Protein AF-A0A7Z9YYE8-F1 (afdb_monomer)

Sequence (256 aa):
MVRASREDQIFIDPQKPVFYFSKRSFTTSNGTYTNLIYRIHFVETPFSLFPYYLAAGKNTGMLVTITADLENRPLLITTVNTCGCYVTIIPTNHLPAQAYPASWSDKEQHIYGEVLPARIEMKTAGDKLLVTIRPAVHRVMDVRIVDADAMADVPKSIADILPLSILKSLQLPEGGTTSMFYDTWPLKGHVKGAIKPWETLLLSLVSMDLFVGMDKEYGNTTESGNPFYTSLKPWNRQASDMNNFAKFLQFYGWNL

Mean predicted aligned error: 4.67 Å

Nearest PDB structures (foldseek):
  8vc9-assembly1_B  TM=5.150E-01  e=5.450E+00  Leptospira interrogans serovar Copenhageni

Structure (mmCIF, N/CA/C/O backbone):
data_AF-A0A7Z9YYE8-F1
#
_entry.id   AF-A0A7Z9YYE8-F1
#
loop_
_atom_site.group_PDB
_atom_site.id
_atom_site.type_symbol
_atom_site.label_atom_id
_atom_site.label_alt_id
_atom_site.label_comp_id
_atom_site.label_asym_id
_atom_site.label_entity_id
_atom_site.label_seq_id
_atom_site.pdbx_PDB_ins_code
_atom_site.Cartn_x
_atom_site.Cartn_y
_atom_site.Cartn_z
_atom_site.occupancy
_atom_site.B_iso_or_equiv
_atom_site.auth_seq_id
_atom_site.auth_comp_id
_atom_site.auth_asym_id
_atom_site.auth_atom_id
_atom_site.pdbx_PDB_model_num
ATOM 1 N N . MET A 1 1 ? 12.758 -9.344 -7.295 1.00 91.94 1 MET A N 1
ATOM 2 C CA . MET A 1 1 ? 13.613 -8.147 -7.134 1.00 91.94 1 MET A CA 1
ATOM 3 C C . MET A 1 1 ? 13.447 -7.305 -8.380 1.00 91.94 1 MET A C 1
ATOM 5 O O . MET A 1 1 ? 13.548 -7.850 -9.469 1.00 91.94 1 MET A O 1
ATOM 9 N N . VAL A 1 2 ? 13.162 -6.016 -8.247 1.00 92.06 2 VAL A N 1
ATOM 10 C CA . VAL A 1 2 ? 13.131 -5.078 -9.376 1.00 92.06 2 VAL A CA 1
ATOM 11 C C . VAL A 1 2 ? 14.553 -4.890 -9.906 1.00 92.06 2 VAL A C 1
ATOM 13 O O . VAL A 1 2 ? 15.475 -4.639 -9.129 1.00 92.06 2 VAL A O 1
ATOM 16 N N . ARG A 1 3 ? 14.724 -5.025 -11.218 1.00 94.19 3 ARG A N 1
ATOM 17 C CA . ARG A 1 3 ? 15.979 -4.815 -11.942 1.00 94.19 3 ARG A CA 1
ATOM 18 C C . ARG A 1 3 ? 15.748 -3.901 -13.140 1.00 94.19 3 ARG A C 1
ATOM 20 O O . ARG A 1 3 ? 14.618 -3.748 -13.602 1.00 94.19 3 ARG A O 1
ATOM 27 N N . ALA A 1 4 ? 16.838 -3.331 -13.639 1.00 93.06 4 ALA A N 1
ATOM 28 C CA . ALA A 1 4 ? 16.866 -2.561 -14.870 1.00 93.06 4 ALA A CA 1
ATOM 29 C C . ALA A 1 4 ? 17.783 -3.238 -15.899 1.00 93.06 4 ALA A C 1
ATOM 31 O O . ALA A 1 4 ? 18.829 -3.791 -15.545 1.00 93.06 4 ALA A O 1
ATOM 32 N N . SER A 1 5 ? 17.376 -3.230 -17.166 1.00 89.69 5 SER A N 1
ATOM 33 C CA . SER A 1 5 ? 18.210 -3.660 -18.291 1.00 89.69 5 SER A CA 1
ATOM 34 C C . SER A 1 5 ? 19.090 -2.517 -18.800 1.00 89.69 5 SER A C 1
ATOM 36 O O . SER A 1 5 ? 18.892 -1.365 -18.430 1.00 89.69 5 SER A O 1
ATOM 38 N N . ARG A 1 6 ? 19.976 -2.823 -19.756 1.00 80.88 6 ARG A N 1
ATOM 39 C CA . ARG A 1 6 ? 20.780 -1.825 -20.486 1.00 80.88 6 ARG A CA 1
ATOM 40 C C . ARG A 1 6 ? 19.937 -0.742 -21.167 1.00 80.88 6 ARG A C 1
ATOM 42 O O . ARG A 1 6 ? 20.264 0.432 -21.123 1.00 80.88 6 ARG A O 1
ATOM 49 N N . GLU A 1 7 ? 18.797 -1.132 -21.730 1.00 83.56 7 GLU A N 1
ATOM 50 C CA . GLU A 1 7 ? 17.858 -0.227 -22.411 1.00 83.56 7 GLU A CA 1
ATOM 51 C C . GLU A 1 7 ? 16.886 0.500 -21.458 1.00 83.56 7 GLU A C 1
ATOM 53 O O . GLU A 1 7 ? 15.790 0.874 -21.866 1.00 83.56 7 GLU A O 1
ATOM 58 N N . ASP A 1 8 ? 17.226 0.638 -20.171 1.00 83.00 8 ASP A N 1
ATOM 59 C CA . ASP A 1 8 ? 16.357 1.248 -19.148 1.00 83.00 8 ASP A CA 1
ATOM 60 C C . ASP A 1 8 ? 14.978 0.559 -18.978 1.00 83.00 8 ASP A C 1
ATOM 62 O O . ASP A 1 8 ? 14.007 1.127 -18.469 1.00 83.00 8 ASP A O 1
ATOM 66 N N . GLN A 1 9 ? 14.867 -0.709 -19.389 1.00 89.88 9 GLN A N 1
ATOM 67 C CA . GLN A 1 9 ? 13.654 -1.491 -19.173 1.00 89.88 9 GLN A CA 1
ATOM 68 C C . GLN A 1 9 ? 13.634 -2.030 -17.747 1.00 89.88 9 GLN A C 1
ATOM 70 O O . GLN A 1 9 ? 14.571 -2.693 -17.295 1.00 89.88 9 GLN A O 1
ATOM 75 N N . ILE A 1 10 ? 12.530 -1.786 -17.047 1.00 93.88 10 ILE A N 1
ATOM 76 C CA . ILE A 1 10 ? 12.309 -2.285 -15.692 1.00 93.88 10 ILE A CA 1
ATOM 77 C C . ILE A 1 10 ? 11.606 -3.637 -15.745 1.00 93.88 10 ILE A C 1
ATOM 79 O O . ILE A 1 10 ? 10.582 -3.785 -16.416 1.00 93.88 10 ILE A O 1
ATOM 83 N N . PHE A 1 11 ? 12.126 -4.609 -14.999 1.00 94.06 11 PHE A N 1
ATOM 84 C CA . PHE A 1 11 ? 11.540 -5.942 -14.887 1.00 94.06 11 PHE A CA 1
ATOM 85 C C . PHE A 1 11 ? 11.718 -6.527 -13.486 1.00 94.06 11 PHE A C 1
ATOM 87 O O . PHE A 1 11 ? 12.554 -6.082 -12.696 1.00 94.06 11 PHE A O 1
ATOM 94 N N . ILE A 1 12 ? 10.928 -7.553 -13.172 1.00 94.56 12 ILE A N 1
ATOM 95 C CA . ILE A 1 12 ? 10.997 -8.267 -11.897 1.00 94.56 12 ILE A CA 1
ATOM 96 C C . ILE A 1 12 ? 11.727 -9.592 -12.097 1.00 94.56 12 ILE A C 1
ATOM 98 O O . ILE A 1 12 ? 11.306 -10.421 -12.894 1.00 94.56 12 ILE A O 1
ATOM 102 N N . ASP A 1 13 ? 12.799 -9.805 -11.337 1.00 94.00 13 ASP A N 1
ATOM 103 C CA . ASP A 1 13 ? 13.450 -11.104 -11.170 1.00 94.00 13 ASP A CA 1
ATOM 104 C C . ASP A 1 13 ? 12.641 -11.962 -10.174 1.00 94.00 13 ASP A C 1
ATOM 106 O O . ASP A 1 13 ? 12.626 -11.624 -8.978 1.00 94.00 13 ASP A O 1
ATOM 110 N N . PRO A 1 14 ? 11.962 -13.038 -10.628 1.00 91.38 14 PRO A N 1
ATOM 111 C CA . PRO A 1 14 ? 11.121 -13.874 -9.774 1.00 91.38 14 PRO A CA 1
ATOM 112 C C . PRO A 1 14 ? 11.926 -14.820 -8.872 1.00 91.38 14 PRO A C 1
ATOM 114 O O . PRO A 1 14 ? 11.370 -15.346 -7.913 1.00 91.38 14 PRO A O 1
ATOM 117 N N . GLN A 1 15 ? 13.220 -15.033 -9.141 1.00 93.56 15 GLN A N 1
ATOM 118 C CA . GLN A 1 15 ? 14.068 -15.929 -8.344 1.00 93.56 15 GLN A CA 1
ATOM 119 C C . GLN A 1 15 ? 14.605 -15.262 -7.071 1.00 93.56 15 GLN A C 1
ATOM 121 O O . GLN A 1 15 ? 15.095 -15.945 -6.176 1.00 93.56 15 GLN A O 1
ATOM 126 N N . LYS A 1 16 ? 14.512 -13.931 -6.975 1.00 93.56 16 LYS A N 1
ATOM 127 C CA . LYS A 1 16 ? 14.974 -13.148 -5.821 1.00 93.56 16 LYS A CA 1
ATOM 128 C C . LYS A 1 16 ? 13.824 -12.334 -5.230 1.00 93.56 16 LYS A C 1
ATOM 130 O O . LYS A 1 16 ? 13.681 -11.165 -5.599 1.00 93.56 16 LYS A O 1
ATOM 135 N N . PRO A 1 17 ? 12.950 -12.901 -4.385 1.00 94.38 17 PRO A N 1
ATOM 136 C CA . PRO A 1 17 ? 11.842 -12.147 -3.803 1.00 94.38 17 PRO A CA 1
ATOM 137 C C . PRO A 1 17 ? 12.364 -11.026 -2.891 1.00 94.38 17 PRO A C 1
ATOM 139 O O . PRO A 1 17 ? 13.355 -11.199 -2.188 1.00 94.38 17 PRO A O 1
ATOM 142 N N . VAL A 1 18 ? 11.718 -9.857 -2.934 1.00 97.00 18 VAL A N 1
ATOM 143 C CA . VAL A 1 18 ? 12.115 -8.671 -2.156 1.00 97.00 18 VAL A CA 1
ATOM 144 C C . VAL A 1 18 ? 10.874 -7.925 -1.681 1.00 97.00 18 VAL A C 1
ATOM 146 O O . VAL A 1 18 ? 9.966 -7.679 -2.479 1.00 97.00 18 VAL A O 1
ATOM 149 N N . PHE A 1 19 ? 10.884 -7.503 -0.419 1.00 97.44 19 PHE A N 1
ATOM 150 C CA . PHE A 1 19 ? 10.000 -6.471 0.111 1.00 97.44 19 PHE A CA 1
ATOM 151 C C . PHE A 1 19 ? 10.710 -5.116 0.096 1.00 97.44 19 PHE A C 1
ATOM 153 O O . PHE A 1 19 ? 11.792 -4.961 0.662 1.00 97.44 19 PHE A O 1
ATOM 160 N N . TYR A 1 20 ? 10.086 -4.114 -0.514 1.00 98.19 20 TYR A N 1
ATOM 161 C CA . TYR A 1 20 ? 10.566 -2.736 -0.484 1.00 98.19 20 TYR A CA 1
ATOM 162 C C . TYR A 1 20 ? 9.907 -1.984 0.668 1.00 98.19 20 TYR A C 1
ATOM 164 O O . TYR A 1 20 ? 8.698 -1.757 0.658 1.00 98.19 20 TYR A O 1
ATOM 172 N N . PHE A 1 21 ? 10.695 -1.616 1.669 1.00 98.12 21 PHE A N 1
ATOM 173 C CA . PHE A 1 21 ? 10.217 -1.162 2.966 1.00 98.12 21 PHE A CA 1
ATOM 174 C C . PHE A 1 21 ? 10.381 0.344 3.180 1.00 98.12 21 PHE A C 1
ATOM 176 O O . PHE A 1 21 ? 11.413 0.936 2.859 1.00 98.12 21 PHE A O 1
ATOM 183 N N . SER A 1 22 ? 9.373 0.973 3.779 1.00 97.44 22 SER A N 1
ATOM 184 C CA . SER A 1 22 ? 9.439 2.351 4.264 1.00 97.44 22 SER A CA 1
ATOM 185 C C . SER A 1 22 ? 8.698 2.483 5.589 1.00 97.44 22 SER A C 1
ATOM 187 O O . SER A 1 22 ? 7.698 1.810 5.821 1.00 97.44 22 SER A O 1
ATOM 189 N N . LYS A 1 23 ? 9.170 3.392 6.441 1.00 97.50 23 LYS A N 1
ATOM 190 C CA . LYS A 1 23 ? 8.488 3.808 7.665 1.00 97.50 23 LYS A CA 1
ATOM 191 C C . LYS A 1 23 ? 8.071 5.266 7.508 1.00 97.50 23 LYS A C 1
ATOM 193 O O . LYS A 1 23 ? 8.908 6.094 7.152 1.00 97.50 23 LYS A O 1
ATOM 198 N N . ARG A 1 24 ? 6.800 5.585 7.755 1.00 96.69 24 ARG A N 1
ATOM 199 C CA . ARG A 1 24 ? 6.285 6.965 7.699 1.00 96.69 24 ARG A CA 1
ATOM 200 C C . ARG A 1 24 ? 5.388 7.241 8.889 1.00 96.69 24 ARG A C 1
ATOM 202 O O . ARG A 1 24 ? 4.508 6.438 9.171 1.00 96.69 24 ARG A O 1
ATOM 209 N N . SER A 1 25 ? 5.579 8.373 9.550 1.00 97.25 25 SER A N 1
ATOM 210 C CA . SER A 1 25 ? 4.696 8.807 10.633 1.00 97.25 25 SER A CA 1
ATOM 211 C C . SER A 1 25 ? 3.680 9.825 10.128 1.00 97.25 25 SER A C 1
ATOM 213 O O . SER A 1 25 ? 3.959 10.573 9.190 1.00 97.25 25 SER A O 1
ATOM 215 N N . PHE A 1 26 ? 2.504 9.844 10.744 1.00 97.31 26 PHE A N 1
ATOM 216 C CA . PHE A 1 26 ? 1.478 10.855 10.510 1.00 97.31 26 PHE A CA 1
ATOM 217 C C . PHE A 1 26 ? 0.745 11.165 11.817 1.00 97.31 26 PHE A C 1
ATOM 219 O O . PHE A 1 26 ? 0.744 10.357 12.746 1.00 97.31 26 PHE A O 1
ATOM 226 N N . THR A 1 27 ? 0.118 12.334 11.878 1.00 97.56 27 THR A N 1
ATOM 227 C CA . THR A 1 27 ? -0.606 12.818 13.056 1.00 97.56 27 THR A CA 1
ATOM 228 C C . THR A 1 27 ? -2.018 13.213 12.649 1.00 97.56 27 THR A C 1
ATOM 230 O O . THR A 1 27 ? -2.236 13.734 11.552 1.00 97.56 27 THR A O 1
ATOM 233 N N . THR A 1 28 ? -2.965 12.954 13.537 1.00 96.62 28 THR A N 1
ATOM 234 C CA . THR A 1 28 ? -4.387 13.293 13.419 1.00 96.62 28 THR A CA 1
ATOM 235 C C . THR A 1 28 ? -4.809 14.077 14.668 1.00 96.62 28 THR A C 1
ATOM 237 O O . THR A 1 28 ? -3.974 14.438 15.501 1.00 96.62 28 THR A O 1
ATOM 240 N N . SER A 1 29 ? -6.108 14.333 14.834 1.00 94.75 29 SER A N 1
ATOM 241 C CA . SER A 1 29 ? -6.630 14.865 16.094 1.00 94.75 29 SER A CA 1
ATOM 242 C C . SER A 1 29 ? -6.594 13.858 17.248 1.00 94.75 29 SER A C 1
ATOM 244 O O . SER A 1 29 ? -6.591 14.295 18.396 1.00 94.75 29 SER A O 1
ATOM 246 N N . ASN A 1 30 ? -6.575 12.545 16.975 1.00 95.69 30 ASN A N 1
ATOM 247 C CA . ASN A 1 30 ? -6.676 11.517 18.020 1.00 95.69 30 ASN A CA 1
ATOM 248 C C . ASN A 1 30 ? -5.341 10.825 18.334 1.00 95.69 30 ASN A C 1
ATOM 250 O O . ASN A 1 30 ? -5.269 10.068 19.303 1.00 95.69 30 ASN A O 1
ATOM 254 N N . GLY A 1 31 ? -4.269 11.109 17.587 1.00 96.06 31 GLY A N 1
ATOM 255 C CA . GLY A 1 31 ? -2.951 10.594 17.932 1.00 96.06 31 GLY A CA 1
ATOM 256 C C . GLY A 1 31 ? -1.868 10.803 16.883 1.00 96.06 31 GLY A C 1
ATOM 257 O O . GLY A 1 31 ? -2.035 11.480 15.869 1.00 96.06 31 GLY A O 1
ATOM 258 N N . THR A 1 32 ? -0.712 10.206 17.163 1.00 97.94 32 THR A N 1
ATOM 259 C CA . THR A 1 32 ? 0.394 10.066 16.215 1.00 97.94 32 THR A CA 1
ATOM 260 C C . THR A 1 32 ? 0.633 8.591 15.962 1.00 97.94 32 THR A C 1
ATOM 262 O O . THR A 1 32 ? 0.691 7.791 16.895 1.00 97.94 32 THR A O 1
ATOM 265 N N . TYR A 1 33 ? 0.790 8.251 14.691 1.00 98.44 33 TYR A N 1
ATOM 266 C CA . TYR A 1 33 ? 0.843 6.882 14.216 1.00 98.44 33 TYR A CA 1
ATOM 267 C C . TYR A 1 33 ? 2.031 6.683 13.297 1.00 98.44 33 TYR A C 1
ATOM 269 O O . TYR A 1 33 ? 2.594 7.625 12.729 1.00 98.44 33 TYR A O 1
ATOM 277 N N . THR A 1 34 ? 2.393 5.422 13.123 1.00 98.56 34 THR A N 1
ATOM 278 C CA . THR A 1 34 ? 3.469 5.001 12.241 1.00 98.56 34 THR A CA 1
ATOM 279 C C . THR A 1 34 ? 2.965 3.946 11.275 1.00 98.56 34 THR A C 1
ATOM 281 O O . THR A 1 34 ? 2.474 2.904 11.686 1.00 98.56 34 THR A O 1
ATOM 284 N N . ASN A 1 35 ? 3.172 4.178 9.987 1.00 98.56 35 ASN A N 1
ATOM 285 C CA . ASN A 1 35 ? 2.989 3.196 8.935 1.00 98.56 35 ASN A CA 1
ATOM 286 C C . ASN A 1 35 ? 4.297 2.456 8.654 1.00 98.56 35 ASN A C 1
ATOM 288 O O . ASN A 1 35 ? 5.306 3.076 8.305 1.00 98.56 35 ASN A O 1
ATOM 292 N N . LEU A 1 36 ? 4.251 1.131 8.757 1.00 98.12 36 LEU A N 1
ATOM 293 C CA . LEU A 1 36 ? 5.236 0.196 8.224 1.00 98.12 36 LEU A CA 1
ATOM 294 C C . LEU A 1 36 ? 4.739 -0.261 6.851 1.00 98.12 36 LEU A C 1
ATOM 296 O O . LEU A 1 36 ? 3.750 -0.983 6.755 1.00 98.12 36 LEU A O 1
ATOM 300 N N . ILE A 1 37 ? 5.382 0.208 5.790 1.00 98.44 37 ILE A N 1
ATOM 301 C CA . ILE A 1 37 ? 4.925 0.037 4.411 1.00 98.44 37 ILE A CA 1
ATOM 302 C C . ILE A 1 37 ? 5.819 -0.986 3.727 1.00 98.44 37 ILE A C 1
ATOM 304 O O . ILE A 1 37 ? 7.019 -0.756 3.581 1.00 98.44 37 ILE A O 1
ATOM 308 N N . TYR A 1 38 ? 5.223 -2.071 3.250 1.00 98.31 38 TYR A N 1
ATOM 309 C CA . TYR A 1 38 ? 5.877 -3.116 2.475 1.00 98.31 38 TYR A CA 1
ATOM 310 C C . TYR A 1 38 ? 5.316 -3.104 1.060 1.00 98.31 38 TYR A C 1
ATOM 312 O O . TYR A 1 38 ? 4.133 -3.365 0.849 1.00 98.31 38 TYR A O 1
ATOM 320 N N . ARG A 1 39 ? 6.164 -2.802 0.081 1.00 97.81 39 ARG A N 1
ATOM 321 C CA . ARG A 1 39 ? 5.824 -2.840 -1.339 1.00 97.81 39 ARG A CA 1
ATOM 322 C C . ARG A 1 39 ? 6.397 -4.095 -1.981 1.00 97.81 39 ARG A C 1
ATOM 324 O O . ARG A 1 39 ? 7.589 -4.371 -1.867 1.00 97.81 39 ARG A O 1
ATOM 331 N N . ILE A 1 40 ? 5.544 -4.832 -2.676 1.00 95.94 40 ILE A N 1
ATOM 332 C CA . ILE A 1 40 ? 5.868 -6.078 -3.376 1.00 95.94 40 ILE A CA 1
ATOM 333 C C . ILE A 1 40 ? 5.598 -5.858 -4.858 1.00 95.94 40 ILE A C 1
ATOM 335 O O . ILE A 1 40 ? 4.664 -5.138 -5.208 1.00 95.94 40 ILE A O 1
ATOM 339 N N . HIS A 1 41 ? 6.400 -6.481 -5.718 1.00 95.81 41 HIS A N 1
ATOM 340 C CA . HIS A 1 41 ? 6.184 -6.471 -7.160 1.00 95.81 41 HIS A CA 1
ATOM 341 C C . HIS A 1 41 ? 6.112 -7.877 -7.738 1.00 95.81 41 HIS A C 1
ATOM 343 O O . HIS A 1 41 ? 6.885 -8.760 -7.365 1.00 95.81 41 HIS A O 1
ATOM 349 N N . PHE A 1 42 ? 5.216 -8.033 -8.705 1.00 93.31 42 PHE A N 1
ATOM 350 C CA . PHE A 1 42 ? 4.987 -9.240 -9.481 1.00 93.31 42 PHE A CA 1
ATOM 351 C C . PHE A 1 42 ? 5.434 -9.009 -10.922 1.00 93.31 42 PHE A C 1
ATOM 353 O O . PHE A 1 42 ? 5.373 -7.886 -11.428 1.00 93.31 42 PHE A O 1
ATOM 360 N N . VAL A 1 43 ? 5.872 -10.082 -11.586 1.00 91.50 43 VAL A N 1
ATOM 361 C CA . VAL A 1 43 ? 6.327 -10.035 -12.985 1.00 91.50 43 VAL A CA 1
ATOM 362 C C . VAL A 1 43 ? 5.240 -9.427 -13.869 1.00 91.50 43 VAL A C 1
ATOM 364 O O . VAL A 1 43 ? 5.471 -8.423 -14.544 1.00 91.50 43 VAL A O 1
ATOM 367 N N . GLU A 1 44 ? 4.037 -9.994 -13.806 1.00 89.12 44 GLU A N 1
ATOM 368 C CA . GLU A 1 44 ? 2.887 -9.534 -14.571 1.00 89.12 44 GLU A CA 1
ATOM 369 C C . GLU A 1 44 ? 1.569 -10.061 -14.004 1.00 89.12 44 GLU A C 1
ATOM 371 O O . GLU A 1 44 ? 1.530 -11.073 -13.302 1.00 89.12 44 GLU A O 1
ATOM 376 N N . THR A 1 45 ? 0.487 -9.367 -14.341 1.00 82.25 45 THR A N 1
ATOM 377 C CA . THR A 1 45 ? -0.862 -9.936 -14.402 1.00 82.25 45 THR A CA 1
ATOM 378 C C . THR A 1 45 ? -1.060 -10.415 -15.839 1.00 82.25 45 THR A C 1
ATOM 380 O O . THR A 1 45 ? -1.059 -9.562 -16.738 1.00 82.25 45 THR A O 1
ATOM 383 N N . PRO A 1 46 ? -1.179 -11.731 -16.096 1.00 77.25 46 PRO A N 1
ATOM 384 C CA . PRO A 1 46 ? -1.282 -12.235 -17.454 1.00 77.25 46 PRO A CA 1
ATOM 385 C C . PRO A 1 46 ? -2.574 -11.736 -18.095 1.00 77.25 46 PRO A C 1
ATOM 387 O O . PRO A 1 46 ? -3.591 -11.548 -17.427 1.00 77.25 46 PRO A O 1
ATOM 390 N N . PHE A 1 47 ? -2.546 -11.522 -19.405 1.00 72.75 47 PHE A N 1
ATOM 391 C CA . PHE A 1 47 ? -3.766 -11.257 -20.150 1.00 72.75 47 PHE A CA 1
ATOM 392 C C . PHE A 1 47 ? -4.597 -12.538 -20.259 1.00 72.75 47 PHE A C 1
ATOM 394 O O . PHE A 1 47 ? -4.075 -13.607 -20.564 1.00 72.75 47 PHE A O 1
ATOM 401 N N . SER A 1 48 ? -5.900 -12.418 -20.034 1.00 67.44 48 SER A N 1
ATOM 402 C CA . SER A 1 48 ? -6.863 -13.490 -20.257 1.00 67.44 48 SER A CA 1
ATOM 403 C C . SER A 1 48 ? -8.152 -12.876 -20.791 1.00 67.44 48 SER A C 1
ATOM 405 O O . SER A 1 48 ? -8.594 -11.845 -20.284 1.00 67.44 48 SER A O 1
ATOM 407 N N . LEU A 1 49 ? -8.735 -13.497 -21.821 1.00 62.12 49 LEU A N 1
ATOM 408 C CA . LEU A 1 49 ? -10.060 -13.149 -22.352 1.00 62.12 49 LEU A CA 1
ATOM 409 C C . LEU A 1 49 ? -11.181 -13.875 -21.594 1.00 62.12 49 LEU A C 1
ATOM 411 O O . LEU A 1 49 ? -12.274 -13.333 -21.461 1.00 62.12 49 LEU A O 1
ATOM 415 N N . PHE A 1 50 ? -10.897 -15.067 -21.057 1.00 57.31 50 PHE A N 1
ATOM 416 C CA . PHE A 1 50 ? -11.836 -15.884 -20.289 1.00 57.31 50 PHE A CA 1
ATOM 417 C C . PHE A 1 50 ? -11.109 -16.582 -19.125 1.00 57.31 50 PHE A C 1
ATOM 419 O O . PHE A 1 50 ? -10.395 -17.554 -19.366 1.00 57.31 50 PHE A O 1
ATOM 426 N N . PRO A 1 51 ? -11.283 -16.125 -17.870 1.00 58.97 51 PRO A N 1
ATOM 427 C CA . PRO A 1 51 ? -11.980 -14.898 -17.457 1.00 58.97 51 PRO A CA 1
ATOM 428 C C . PRO A 1 51 ? -11.253 -13.629 -17.940 1.00 58.97 51 PRO A C 1
ATOM 430 O O . PRO A 1 51 ? -10.031 -13.634 -18.061 1.00 58.97 51 PRO A O 1
ATOM 433 N N . TYR A 1 52 ? -11.989 -12.547 -18.217 1.00 66.88 52 TYR A N 1
ATOM 434 C CA . TYR A 1 52 ? -11.406 -11.288 -18.696 1.00 66.88 52 TYR A CA 1
ATOM 435 C C . TYR A 1 52 ? -10.628 -10.565 -17.585 1.00 66.88 52 TYR A C 1
ATOM 437 O O . TYR A 1 52 ? -11.210 -10.170 -16.571 1.00 66.88 52 TYR A O 1
ATOM 445 N N . TYR A 1 53 ? -9.321 -10.363 -17.771 1.00 73.88 53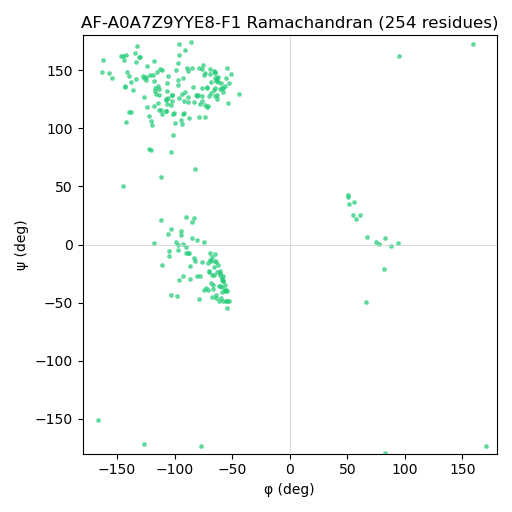 TYR A N 1
ATOM 446 C CA . TYR A 1 53 ? -8.471 -9.645 -16.814 1.00 73.88 53 TYR A CA 1
ATOM 447 C C . TYR A 1 53 ? -8.198 -8.216 -17.273 1.00 73.88 53 TYR A C 1
ATOM 449 O O . TYR A 1 53 ? -7.244 -7.937 -17.995 1.00 73.88 53 TYR A O 1
ATOM 457 N N . LEU A 1 54 ? -9.033 -7.298 -16.783 1.00 70.31 54 LEU A N 1
ATOM 458 C CA . LEU A 1 54 ? -8.941 -5.866 -17.059 1.00 70.31 54 LEU A CA 1
ATOM 459 C C . LEU A 1 54 ? -7.562 -5.278 -16.685 1.00 70.31 54 LEU A C 1
ATOM 461 O O . LEU A 1 54 ? -6.997 -4.509 -17.455 1.00 70.31 54 LEU A O 1
ATOM 465 N N . ALA A 1 55 ? -6.992 -5.708 -15.554 1.00 73.44 55 ALA A N 1
ATOM 466 C CA . ALA A 1 55 ? -5.728 -5.207 -15.005 1.00 73.44 55 ALA A CA 1
ATOM 467 C C . ALA A 1 55 ? -4.463 -5.888 -15.577 1.00 73.44 55 ALA A C 1
ATOM 469 O O . ALA A 1 55 ? -3.401 -5.851 -14.947 1.00 73.44 55 ALA A O 1
ATOM 470 N N . ALA A 1 56 ? -4.543 -6.543 -16.742 1.00 79.00 56 ALA A N 1
ATOM 471 C CA . ALA A 1 56 ? -3.391 -7.197 -17.367 1.00 79.00 56 ALA A CA 1
ATOM 472 C C . ALA A 1 56 ? -2.243 -6.205 -17.638 1.00 79.00 56 ALA A C 1
ATOM 474 O O . ALA A 1 56 ? -2.462 -5.103 -18.139 1.00 79.00 56 ALA A O 1
ATOM 475 N N . GLY A 1 57 ? -1.009 -6.589 -17.302 1.00 81.75 57 GLY A N 1
ATOM 476 C CA . GLY A 1 57 ? 0.185 -5.764 -17.515 1.00 81.75 57 GLY A CA 1
ATOM 477 C C . GLY A 1 57 ? 1.362 -6.162 -16.626 1.00 81.75 57 GLY A C 1
ATOM 478 O O . GLY A 1 57 ? 1.214 -6.983 -15.721 1.00 81.75 57 GLY A O 1
ATOM 479 N N . LYS A 1 58 ? 2.529 -5.564 -16.872 1.00 89.44 58 LYS A N 1
ATOM 480 C CA . LYS A 1 58 ? 3.799 -5.903 -16.206 1.00 89.44 58 LYS A CA 1
ATOM 481 C C . LYS A 1 58 ? 4.050 -5.069 -14.953 1.00 89.44 58 LYS A C 1
ATOM 483 O O . LYS A 1 58 ? 3.374 -4.067 -14.729 1.00 89.44 58 LYS A O 1
ATOM 488 N N . ASN A 1 59 ? 5.035 -5.481 -14.153 1.00 90.44 59 ASN A N 1
ATOM 489 C CA . ASN A 1 59 ? 5.559 -4.736 -12.996 1.00 90.44 59 ASN A CA 1
ATOM 490 C C . ASN A 1 59 ? 4.486 -4.334 -11.969 1.00 90.44 59 ASN A C 1
ATOM 492 O O . ASN A 1 59 ? 4.660 -3.368 -11.222 1.00 90.44 59 ASN A O 1
ATOM 496 N N . THR A 1 60 ? 3.382 -5.083 -11.922 1.00 91.81 60 THR A N 1
ATOM 497 C CA . THR A 1 60 ? 2.272 -4.817 -11.005 1.00 91.81 60 THR A CA 1
ATOM 498 C C . THR A 1 60 ? 2.766 -4.943 -9.576 1.00 91.81 60 THR A C 1
ATOM 500 O O . THR A 1 60 ? 3.630 -5.775 -9.285 1.00 91.81 60 THR A O 1
ATOM 503 N N . GLY A 1 61 ? 2.258 -4.107 -8.684 1.00 94.81 61 GLY A N 1
ATOM 504 C CA . GLY A 1 61 ? 2.655 -4.141 -7.286 1.00 94.81 61 GLY A CA 1
ATOM 505 C C . GLY A 1 61 ? 1.493 -4.105 -6.313 1.00 94.81 61 GLY A C 1
ATOM 506 O O . GLY A 1 61 ? 0.336 -3.882 -6.669 1.00 94.81 61 GLY A O 1
ATOM 507 N N . MET A 1 62 ? 1.841 -4.332 -5.055 1.00 96.44 62 MET A N 1
ATOM 508 C CA . MET A 1 62 ? 0.943 -4.279 -3.912 1.00 96.44 62 MET A CA 1
ATOM 509 C C . MET A 1 62 ? 1.660 -3.617 -2.745 1.00 96.44 62 MET A C 1
ATOM 511 O O . MET A 1 62 ? 2.867 -3.788 -2.565 1.00 96.44 62 MET A O 1
ATOM 515 N N . LEU A 1 63 ? 0.907 -2.863 -1.958 1.00 98.12 63 LEU A N 1
ATOM 516 C CA . LEU A 1 63 ? 1.315 -2.332 -0.674 1.00 98.12 63 LEU A CA 1
ATOM 517 C C . LEU A 1 63 ? 0.591 -3.102 0.423 1.00 98.12 63 LEU A C 1
ATOM 519 O O . LEU A 1 63 ? -0.631 -3.239 0.382 1.00 98.12 63 LEU A O 1
ATOM 523 N N . VAL A 1 64 ? 1.350 -3.538 1.419 1.00 98.44 64 VAL A N 1
ATOM 524 C CA . VAL A 1 64 ? 0.846 -3.944 2.728 1.00 98.44 64 VAL A CA 1
ATOM 525 C C . VAL A 1 64 ? 1.350 -2.906 3.720 1.00 98.44 64 VAL A C 1
ATOM 527 O O . VAL A 1 64 ? 2.556 -2.730 3.882 1.00 98.44 64 VAL A O 1
ATOM 530 N N . THR A 1 65 ? 0.434 -2.175 4.340 1.00 98.50 65 THR A N 1
ATOM 531 C CA . THR A 1 65 ? 0.743 -1.128 5.313 1.00 98.50 65 THR A CA 1
ATOM 532 C C . THR A 1 65 ? 0.211 -1.537 6.674 1.00 98.50 65 THR A C 1
ATOM 534 O O . THR A 1 65 ? -0.987 -1.762 6.822 1.00 98.50 65 THR A O 1
ATOM 537 N N . ILE A 1 66 ? 1.096 -1.616 7.663 1.00 98.25 66 ILE A N 1
ATOM 538 C CA . ILE A 1 66 ? 0.730 -1.821 9.064 1.00 98.25 66 ILE A CA 1
ATOM 539 C C . ILE A 1 66 ? 0.785 -0.460 9.747 1.00 98.25 66 ILE A C 1
ATOM 541 O O . ILE A 1 66 ? 1.864 0.122 9.868 1.00 98.25 66 ILE A O 1
ATOM 545 N N . THR A 1 67 ? -0.362 0.054 10.177 1.00 98.62 67 THR A N 1
ATOM 546 C CA . THR A 1 67 ? -0.436 1.272 10.993 1.00 98.62 67 THR A CA 1
ATOM 547 C C . THR A 1 67 ? -0.335 0.881 12.457 1.00 98.62 67 THR A C 1
ATOM 549 O O . THR A 1 67 ? -1.114 0.048 12.910 1.00 98.62 67 THR A O 1
ATOM 552 N N . ALA A 1 68 ? 0.593 1.482 13.193 1.00 97.94 68 ALA A N 1
ATOM 553 C CA . ALA A 1 68 ? 0.817 1.240 14.612 1.00 97.94 68 ALA A CA 1
ATOM 554 C C . ALA A 1 68 ? 0.726 2.531 15.438 1.00 97.94 68 ALA A C 1
ATOM 556 O O . ALA A 1 68 ? 0.982 3.624 14.919 1.00 97.94 68 ALA A O 1
ATOM 557 N N . ASP A 1 69 ? 0.368 2.389 16.714 1.00 96.88 69 ASP A N 1
ATOM 558 C CA . ASP A 1 69 ? 0.398 3.471 17.707 1.00 96.88 69 ASP A CA 1
ATOM 559 C C . ASP A 1 69 ? 1.823 3.766 18.223 1.00 96.88 69 ASP A C 1
ATOM 561 O O . ASP A 1 69 ? 2.820 3.247 17.711 1.00 96.88 69 ASP A O 1
ATOM 565 N N . LEU A 1 70 ? 1.924 4.638 19.231 1.00 96.12 70 LEU A N 1
ATOM 566 C CA . LEU A 1 70 ? 3.191 5.016 19.865 1.00 96.12 70 LEU A CA 1
ATOM 567 C C . LEU A 1 70 ? 3.828 3.860 20.649 1.00 96.12 70 LEU A C 1
ATOM 569 O O . LEU A 1 70 ? 5.053 3.805 20.770 1.00 96.12 70 LEU A O 1
ATOM 573 N N . GLU A 1 71 ? 3.023 2.912 21.123 1.00 94.69 71 GLU A N 1
ATOM 574 C CA . GLU A 1 71 ? 3.473 1.677 21.763 1.00 94.69 71 GLU A CA 1
ATOM 575 C C . GLU A 1 71 ? 3.894 0.594 20.747 1.00 94.69 71 GLU A C 1
ATOM 577 O O . GLU A 1 71 ? 4.278 -0.507 21.141 1.00 94.69 71 GLU A O 1
ATOM 582 N N . ASN A 1 72 ? 3.882 0.902 19.443 1.00 93.56 72 ASN A N 1
ATOM 583 C CA . ASN A 1 72 ? 4.141 -0.018 18.328 1.00 93.56 72 ASN A CA 1
ATOM 584 C C . ASN A 1 72 ? 3.151 -1.194 18.238 1.00 93.56 72 ASN A C 1
ATOM 586 O O . ASN A 1 72 ? 3.480 -2.238 17.666 1.00 93.56 72 ASN A O 1
ATOM 590 N N . ARG A 1 73 ? 1.930 -1.040 18.756 1.00 94.62 73 ARG A N 1
ATOM 591 C CA . ARG A 1 73 ? 0.861 -2.028 18.577 1.00 94.62 73 ARG A CA 1
ATOM 592 C C . ARG A 1 73 ? 0.205 -1.829 17.210 1.00 94.62 73 ARG A C 1
ATOM 594 O O . ARG A 1 73 ? -0.209 -0.709 16.901 1.00 94.62 73 ARG A O 1
ATOM 601 N N . PRO A 1 74 ? 0.072 -2.880 16.381 1.00 96.31 74 PRO A N 1
ATOM 602 C CA . PRO A 1 74 ? -0.638 -2.787 15.109 1.00 96.31 74 PRO A CA 1
ATOM 603 C C . PRO A 1 74 ? -2.112 -2.450 15.336 1.00 96.31 74 PRO A C 1
ATOM 605 O O . PRO A 1 74 ? -2.794 -3.178 16.049 1.00 96.31 74 PRO A O 1
ATOM 608 N N . LEU A 1 75 ? -2.608 -1.384 14.717 1.00 97.81 75 LEU A N 1
ATOM 609 C CA . LEU A 1 75 ? -4.003 -0.939 14.773 1.00 97.81 75 LEU A CA 1
ATOM 610 C C . LEU A 1 75 ? -4.776 -1.300 13.501 1.00 97.81 75 LEU A C 1
ATOM 612 O O . LEU A 1 75 ? -5.920 -1.740 13.573 1.00 97.81 75 LEU A O 1
ATOM 616 N N . LEU A 1 76 ? -4.155 -1.101 12.335 1.00 98.44 76 LEU A N 1
ATOM 617 C CA . LEU A 1 76 ? -4.754 -1.353 11.024 1.00 98.44 76 LEU A CA 1
ATOM 618 C C . LEU A 1 76 ? 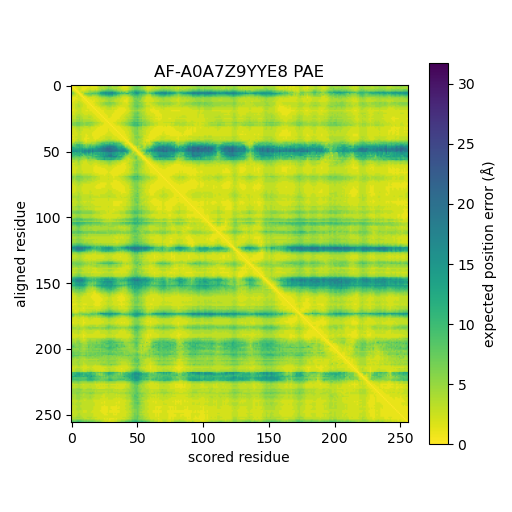-3.784 -2.120 10.131 1.00 98.44 76 LEU A C 1
ATOM 620 O O . LEU A 1 76 ? -2.590 -1.814 10.091 1.00 98.44 76 LEU A O 1
ATOM 624 N N . ILE A 1 77 ? -4.329 -3.041 9.342 1.00 98.44 77 ILE A N 1
ATOM 625 C CA . ILE A 1 77 ? -3.664 -3.661 8.199 1.00 98.44 77 ILE A CA 1
ATOM 626 C C . ILE A 1 77 ? -4.355 -3.154 6.937 1.00 98.44 77 ILE A C 1
ATOM 628 O O . ILE A 1 77 ? -5.521 -3.455 6.695 1.00 98.44 77 ILE A O 1
ATOM 632 N N . THR A 1 78 ? -3.647 -2.361 6.137 1.00 98.56 78 THR A N 1
ATOM 633 C CA . THR A 1 78 ? -4.146 -1.846 4.858 1.00 98.56 78 THR A CA 1
ATOM 634 C C . THR A 1 78 ? -3.452 -2.555 3.706 1.00 98.56 78 THR A C 1
ATOM 636 O O . THR A 1 78 ? -2.225 -2.521 3.613 1.00 98.56 78 THR A O 1
ATOM 639 N N . THR A 1 79 ? -4.217 -3.156 2.800 1.00 98.19 79 THR A N 1
ATOM 640 C CA . THR A 1 79 ? -3.697 -3.730 1.552 1.00 98.19 79 THR A CA 1
ATOM 641 C C . THR A 1 79 ? -4.247 -2.969 0.360 1.00 98.19 79 THR A C 1
ATOM 643 O O . THR A 1 79 ? -5.438 -2.674 0.325 1.00 98.19 79 THR A O 1
ATOM 646 N N . VAL A 1 80 ? -3.410 -2.655 -0.626 1.00 97.25 80 VAL A N 1
ATOM 647 C CA . VAL A 1 80 ? -3.843 -1.983 -1.861 1.00 97.25 80 VAL A CA 1
ATOM 648 C C . VAL A 1 80 ? -2.891 -2.314 -3.003 1.00 97.25 80 VAL A C 1
ATOM 650 O O . VAL A 1 80 ? -1.680 -2.396 -2.798 1.00 97.25 80 VAL A O 1
ATOM 653 N N . ASN A 1 81 ? -3.399 -2.483 -4.219 1.00 95.56 81 ASN A N 1
ATOM 654 C CA . ASN A 1 81 ? -2.533 -2.652 -5.385 1.00 95.56 81 ASN A CA 1
ATOM 655 C C . ASN A 1 81 ? -1.942 -1.300 -5.811 1.00 95.56 81 ASN A C 1
ATOM 657 O O . ASN A 1 81 ? -2.563 -0.256 -5.618 1.00 95.56 81 ASN A O 1
ATOM 661 N N . THR A 1 82 ? -0.751 -1.277 -6.418 1.00 95.69 82 THR A N 1
ATOM 662 C CA . THR A 1 82 ? -0.068 -0.010 -6.745 1.00 95.69 82 THR A CA 1
ATOM 663 C C . THR A 1 82 ? -0.742 0.814 -7.848 1.00 95.69 82 THR A C 1
ATOM 665 O O . THR A 1 82 ? -0.393 1.976 -8.027 1.00 95.69 82 THR A O 1
ATOM 668 N N . CYS A 1 83 ? -1.764 0.268 -8.515 1.00 93.12 83 CYS A N 1
ATOM 669 C CA . CYS A 1 83 ? -2.772 0.982 -9.318 1.00 93.12 83 CYS A CA 1
ATOM 670 C C . CYS A 1 83 ? -3.653 1.957 -8.501 1.00 93.12 83 CYS A C 1
ATOM 672 O O . CYS A 1 83 ? -4.232 2.877 -9.084 1.00 93.12 83 CYS A O 1
ATOM 674 N N . GLY A 1 84 ? -3.789 1.742 -7.184 1.00 93.38 84 GLY A N 1
ATOM 675 C CA . GLY A 1 84 ? -4.795 2.362 -6.307 1.00 93.38 84 GLY A CA 1
ATOM 676 C C . GLY A 1 84 ? -6.068 1.519 -6.109 1.00 93.38 84 GLY A C 1
ATOM 677 O O . GLY A 1 84 ? -6.999 1.930 -5.424 1.00 93.38 84 GLY A O 1
ATOM 678 N N . CYS A 1 85 ? -6.128 0.335 -6.714 1.00 91.81 85 CYS A N 1
ATOM 679 C CA . CYS A 1 85 ? -7.287 -0.551 -6.740 1.00 91.81 85 CYS A CA 1
ATOM 680 C C . CYS A 1 85 ? -7.228 -1.641 -5.645 1.00 91.81 85 CYS A C 1
ATOM 682 O O . CYS A 1 85 ? -6.170 -1.905 -5.074 1.00 91.81 85 CYS A O 1
ATOM 684 N N . TYR A 1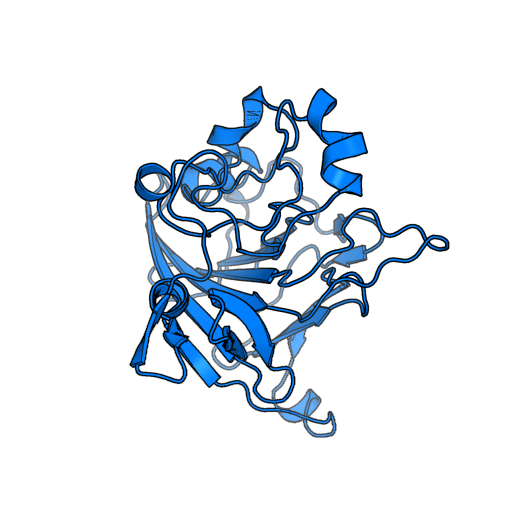 86 ? -8.372 -2.273 -5.343 1.00 92.31 86 TYR A N 1
ATOM 685 C CA . TYR A 1 86 ? -8.516 -3.334 -4.321 1.00 92.31 86 TYR A CA 1
ATOM 686 C C . TYR A 1 86 ? -8.053 -2.942 -2.908 1.00 92.31 86 TYR A C 1
ATOM 688 O O . TYR A 1 86 ? -7.491 -3.757 -2.179 1.00 92.31 86 TYR A O 1
ATOM 696 N N . VAL A 1 87 ? -8.284 -1.688 -2.518 1.00 96.25 87 VAL A N 1
ATOM 697 C CA . VAL A 1 87 ? -8.017 -1.239 -1.150 1.00 96.25 87 VAL A CA 1
ATOM 698 C C . VAL A 1 87 ? -8.850 -2.042 -0.146 1.00 96.25 87 VAL A C 1
ATOM 700 O O . VAL A 1 87 ? -10.047 -2.246 -0.341 1.00 96.25 87 VAL A O 1
ATOM 703 N N . THR A 1 88 ? -8.215 -2.490 0.931 1.00 96.88 88 THR A N 1
ATOM 704 C CA . THR A 1 88 ? -8.873 -3.058 2.113 1.00 96.88 88 THR A CA 1
ATOM 705 C C . THR A 1 88 ? -8.185 -2.505 3.349 1.00 96.88 88 THR A C 1
ATOM 707 O O . THR A 1 88 ? -6.961 -2.392 3.360 1.00 96.88 88 THR A O 1
ATOM 710 N N . ILE A 1 89 ? -8.959 -2.165 4.379 1.00 98.06 89 ILE A N 1
ATOM 711 C CA . ILE A 1 89 ? -8.459 -1.724 5.682 1.00 98.06 89 ILE A CA 1
ATOM 712 C C . ILE A 1 89 ? -9.080 -2.654 6.724 1.00 98.06 89 ILE A C 1
ATOM 714 O O . ILE A 1 89 ? -10.302 -2.735 6.824 1.00 98.06 89 ILE A O 1
ATOM 718 N N . ILE A 1 90 ? -8.253 -3.395 7.458 1.00 98.25 90 ILE A N 1
ATOM 719 C CA . ILE A 1 90 ? -8.695 -4.384 8.445 1.00 98.25 90 ILE A CA 1
ATOM 720 C C . ILE A 1 90 ? -8.190 -3.947 9.822 1.00 98.25 90 ILE A C 1
ATOM 722 O O . ILE A 1 90 ? -6.973 -3.830 10.003 1.00 98.25 90 ILE A O 1
ATOM 726 N N . PRO A 1 91 ? -9.079 -3.690 10.793 1.00 98.25 91 PRO A N 1
ATOM 727 C CA . PRO A 1 91 ? -8.676 -3.316 12.133 1.00 98.25 91 PRO A CA 1
ATOM 728 C C . PRO A 1 91 ? -8.157 -4.520 12.902 1.00 98.25 91 PRO A C 1
ATOM 730 O O . PRO A 1 91 ? -8.542 -5.664 12.651 1.00 98.25 91 PRO A O 1
ATOM 733 N N . THR A 1 92 ? -7.301 -4.255 13.877 1.00 97.50 92 THR A N 1
ATOM 734 C CA . THR A 1 92 ? -6.943 -5.241 14.890 1.00 97.50 92 THR A CA 1
ATOM 735 C C . THR A 1 92 ? -7.792 -5.060 16.145 1.00 97.50 92 THR A C 1
ATOM 737 O O . THR A 1 92 ? -8.499 -4.063 16.322 1.00 97.50 92 THR A O 1
ATOM 740 N N . ASN A 1 93 ? -7.659 -5.998 17.075 1.00 95.75 93 ASN A N 1
ATOM 741 C CA . ASN A 1 93 ? -8.174 -5.867 18.433 1.00 95.75 93 ASN A CA 1
ATOM 742 C C . ASN A 1 93 ? -7.521 -4.762 19.282 1.00 95.75 93 ASN A C 1
ATOM 744 O O . ASN A 1 93 ? -8.024 -4.466 20.366 1.00 95.75 93 ASN A O 1
ATOM 748 N N . HIS A 1 94 ? -6.446 -4.125 18.809 1.00 96.44 94 HIS A N 1
ATOM 749 C CA . HIS A 1 94 ? -5.852 -2.956 19.462 1.00 96.44 94 HIS A CA 1
ATOM 750 C C . HIS A 1 94 ? -6.502 -1.635 19.039 1.00 96.44 94 HIS A C 1
ATOM 752 O O . HIS A 1 94 ? -6.360 -0.640 19.750 1.00 96.44 94 HIS A O 1
ATOM 758 N N . LEU A 1 95 ? -7.218 -1.605 17.909 1.00 97.69 95 LEU A N 1
ATOM 759 C CA . LEU A 1 95 ? -7.922 -0.404 17.479 1.00 97.69 95 LEU A CA 1
ATOM 760 C C . LEU A 1 95 ? -9.199 -0.218 18.313 1.00 97.69 95 LEU A C 1
ATOM 762 O O . LEU A 1 95 ? -10.057 -1.106 18.316 1.00 97.69 95 LEU A O 1
ATOM 766 N N . PRO A 1 96 ? -9.371 0.926 18.993 1.00 95.69 96 PRO A N 1
ATOM 767 C CA . PRO A 1 96 ? -10.551 1.143 19.806 1.00 95.69 96 PRO A CA 1
ATOM 768 C C . PRO A 1 96 ? -11.780 1.423 18.928 1.00 95.69 96 PRO A C 1
ATOM 770 O O . PRO A 1 96 ? -11.680 2.053 17.876 1.00 95.69 96 PRO A O 1
ATOM 773 N N . ALA A 1 97 ? -12.955 0.975 19.374 1.00 94.94 97 ALA A N 1
ATOM 774 C CA . ALA A 1 97 ? -14.178 0.984 18.566 1.00 94.94 97 ALA A CA 1
ATOM 775 C C . ALA A 1 97 ? -14.594 2.385 18.076 1.00 94.94 97 ALA A C 1
ATOM 777 O O . ALA A 1 97 ? -15.137 2.511 16.983 1.00 94.94 97 ALA A O 1
ATOM 778 N N . GLN A 1 98 ? -14.293 3.453 18.825 1.00 96.06 98 GLN A N 1
ATOM 779 C CA . GLN A 1 98 ? -14.584 4.830 18.395 1.00 96.06 98 GLN A CA 1
ATOM 780 C C . GLN A 1 98 ? -13.799 5.290 17.153 1.00 96.06 98 GLN A C 1
ATOM 782 O O . GLN A 1 98 ? -14.126 6.326 16.573 1.00 96.06 98 GLN A O 1
ATOM 787 N N . ALA A 1 99 ? -12.750 4.557 16.767 1.00 97.75 99 ALA A N 1
ATOM 788 C CA . ALA A 1 99 ? -11.976 4.831 15.561 1.00 97.75 99 ALA A CA 1
ATOM 789 C C . ALA A 1 99 ? -12.559 4.151 14.308 1.00 97.75 99 ALA A C 1
ATOM 791 O O . ALA A 1 99 ? -12.071 4.385 13.201 1.00 97.75 99 ALA A O 1
ATOM 792 N N . TYR A 1 100 ? -13.572 3.294 14.462 1.00 98.00 100 TYR A N 1
ATOM 793 C CA . TYR A 1 100 ? -14.152 2.536 13.359 1.00 98.00 100 TYR A CA 1
ATOM 794 C C . TYR A 1 100 ? -15.098 3.436 12.546 1.00 98.00 100 TYR A C 1
ATOM 796 O O . TYR A 1 100 ? -15.710 4.352 13.106 1.00 98.00 100 TYR A O 1
ATOM 804 N N . PRO A 1 101 ? -15.283 3.167 11.241 1.00 97.31 101 PRO A N 1
ATOM 805 C CA . PRO A 1 101 ? -16.345 3.796 10.472 1.00 97.31 101 PRO A CA 1
ATOM 806 C C . PRO A 1 101 ? -17.711 3.565 11.120 1.00 97.31 101 PRO A C 1
ATOM 808 O O . PRO A 1 101 ? -18.001 2.478 11.612 1.00 97.31 101 PRO A O 1
ATOM 811 N N . ALA A 1 102 ? -18.594 4.563 11.058 1.00 95.44 102 ALA A N 1
ATOM 812 C CA . ALA A 1 102 ? -19.933 4.464 11.651 1.00 95.44 102 ALA A CA 1
ATOM 813 C C . ALA A 1 102 ? -20.761 3.288 11.093 1.00 95.44 102 ALA A C 1
ATOM 815 O O . ALA A 1 102 ? -21.642 2.769 11.770 1.00 95.44 102 ALA A O 1
ATOM 816 N N . SER A 1 103 ? -20.476 2.866 9.858 1.00 93.25 103 SER A N 1
ATOM 817 C CA . SER A 1 103 ? -21.112 1.728 9.193 1.00 93.25 103 SER A CA 1
ATOM 818 C C . SER A 1 103 ? -20.338 0.413 9.342 1.00 93.25 103 SER A C 1
ATOM 820 O O . SER A 1 103 ? -20.615 -0.526 8.594 1.00 93.25 103 SER A O 1
ATOM 822 N N . TRP A 1 104 ? -19.326 0.346 10.215 1.00 96.06 104 TRP A N 1
ATOM 823 C CA . TRP A 1 104 ? -18.523 -0.863 10.382 1.00 96.06 104 TRP A CA 1
ATOM 824 C C . TRP A 1 104 ? -19.368 -2.027 10.899 1.00 96.06 104 TRP A C 1
ATOM 826 O O . TRP A 1 104 ? -20.265 -1.855 11.723 1.00 96.06 104 TRP A O 1
ATOM 836 N N . SER A 1 105 ? -19.065 -3.226 10.411 1.00 93.69 105 SER A N 1
ATOM 837 C CA . SER A 1 105 ? -19.726 -4.464 10.806 1.00 93.69 105 SER A CA 1
ATOM 838 C C . SER A 1 105 ? -18.676 -5.483 11.222 1.00 93.69 105 SER A C 1
ATOM 840 O O . SER A 1 105 ? -17.627 -5.566 10.595 1.00 93.69 105 SER A O 1
ATOM 842 N N . ASP A 1 106 ? -18.993 -6.311 12.216 1.00 92.69 106 ASP A N 1
ATOM 843 C CA . ASP A 1 106 ? -18.163 -7.466 12.593 1.00 92.69 106 ASP A CA 1
ATOM 844 C C . ASP A 1 106 ? -18.269 -8.634 11.590 1.00 92.69 106 ASP A C 1
ATOM 846 O O . ASP A 1 106 ? -17.683 -9.697 11.791 1.00 92.69 106 ASP A O 1
ATOM 850 N N . LYS A 1 107 ? -19.031 -8.458 10.503 1.00 95.25 107 LYS A N 1
ATOM 851 C CA . LYS A 1 107 ? -19.128 -9.415 9.398 1.00 95.25 107 LYS A CA 1
ATOM 852 C C . LYS A 1 107 ? -18.005 -9.205 8.390 1.00 95.25 107 LYS A C 1
ATOM 854 O O . LYS A 1 107 ? -17.524 -8.093 8.199 1.00 95.25 107 LYS A O 1
ATOM 859 N N . GLU A 1 108 ? -17.640 -10.289 7.715 1.00 95.56 108 GLU A N 1
ATOM 860 C CA . GLU A 1 108 ? -16.612 -10.309 6.676 1.00 95.56 108 GLU A CA 1
ATOM 861 C C . GLU A 1 108 ? -16.823 -9.224 5.604 1.00 95.56 108 GLU A C 1
ATOM 863 O O . GLU A 1 108 ? -17.945 -8.852 5.245 1.00 95.56 108 GLU A O 1
ATOM 868 N N . GLN A 1 109 ? -15.709 -8.723 5.077 1.00 94.94 109 GLN A N 1
ATOM 869 C CA . GLN A 1 109 ? -15.665 -7.727 4.019 1.00 94.94 109 GLN A CA 1
ATOM 870 C C . GLN A 1 109 ? -15.684 -8.423 2.657 1.00 94.94 109 GLN A C 1
ATOM 872 O O . GLN A 1 109 ? -14.790 -9.206 2.339 1.00 94.94 109 GLN A O 1
ATOM 877 N N . HIS A 1 110 ? -16.669 -8.094 1.821 1.00 93.56 110 HIS A N 1
ATOM 878 C CA . HIS A 1 110 ? -16.750 -8.594 0.449 1.00 93.56 110 HIS A CA 1
ATOM 879 C C . HIS A 1 110 ? -16.096 -7.603 -0.519 1.00 93.56 110 HIS A C 1
ATOM 881 O O . HIS A 1 110 ? -16.685 -6.576 -0.863 1.00 93.56 110 HIS A O 1
ATOM 887 N N . ILE A 1 111 ? -14.886 -7.916 -0.982 1.00 89.75 111 ILE A N 1
ATOM 888 C CA . ILE A 1 111 ? -14.076 -7.027 -1.825 1.00 89.75 111 ILE A CA 1
ATOM 889 C C . ILE A 1 111 ? -13.804 -7.715 -3.164 1.00 89.75 111 ILE A C 1
ATOM 891 O O . ILE A 1 111 ? -12.961 -8.597 -3.272 1.00 89.75 111 ILE A O 1
ATOM 895 N N . TYR A 1 112 ? -14.527 -7.309 -4.213 1.00 84.12 112 TYR A N 1
ATOM 896 C CA . TYR A 1 112 ? -14.329 -7.784 -5.595 1.00 84.12 112 TYR A CA 1
ATOM 897 C C . TYR A 1 112 ? -14.282 -9.320 -5.764 1.00 84.12 112 TYR A C 1
ATOM 899 O O . TYR A 1 112 ? -13.477 -9.850 -6.536 1.00 84.12 112 TYR A O 1
ATOM 907 N N . GLY A 1 113 ? -15.176 -10.027 -5.069 1.00 87.25 113 GLY A N 1
ATOM 908 C CA . GLY A 1 113 ? -15.272 -11.491 -5.106 1.00 87.25 113 GLY A CA 1
ATOM 909 C C . GLY A 1 113 ? -14.387 -12.210 -4.087 1.00 87.25 113 GLY A C 1
ATOM 910 O O . GLY A 1 113 ? -14.450 -13.432 -4.009 1.00 87.25 113 GLY A O 1
ATOM 911 N N . GLU A 1 114 ? -13.606 -11.470 -3.299 1.00 93.56 114 GLU A N 1
ATOM 912 C CA . GLU A 1 114 ? -12.874 -11.986 -2.142 1.00 93.56 114 GLU A CA 1
ATOM 913 C C . GLU A 1 114 ? -13.650 -11.727 -0.849 1.00 93.56 114 GLU A C 1
ATOM 915 O O . GLU A 1 114 ? -14.475 -10.809 -0.775 1.00 93.56 114 GLU A O 1
ATOM 920 N N . VAL A 1 115 ? -13.363 -12.540 0.165 1.00 95.19 115 VAL A N 1
ATOM 921 C CA . VAL A 1 115 ? -13.962 -12.464 1.497 1.00 95.19 115 VAL A CA 1
ATOM 922 C C . VAL A 1 115 ? -12.829 -12.292 2.498 1.00 95.19 115 VAL A C 1
ATOM 924 O O . VAL A 1 115 ? -12.016 -13.193 2.677 1.00 95.19 115 VAL A O 1
ATOM 927 N N . LEU A 1 116 ? -12.747 -11.110 3.100 1.00 96.62 116 LEU A N 1
ATOM 928 C CA . LEU A 1 116 ? -11.676 -10.725 4.018 1.00 96.62 116 LEU A CA 1
ATOM 929 C C . LEU A 1 116 ? -12.233 -10.549 5.432 1.00 96.62 116 LEU A C 1
ATOM 931 O O . LEU A 1 116 ? -13.402 -10.187 5.589 1.00 96.62 116 LEU A O 1
ATOM 935 N N . PRO A 1 117 ? -11.430 -10.769 6.485 1.00 97.25 117 PRO A N 1
ATOM 936 C CA . PRO A 1 117 ? -11.938 -10.650 7.840 1.00 97.25 117 PRO A CA 1
ATOM 937 C C . PRO A 1 117 ? -12.354 -9.214 8.175 1.00 97.25 117 PRO A C 1
ATOM 939 O O . PRO A 1 117 ? -11.763 -8.229 7.723 1.00 97.25 117 PRO A O 1
ATOM 942 N N . ALA A 1 118 ? -13.371 -9.106 9.027 1.00 96.94 118 ALA A N 1
ATOM 943 C CA . ALA A 1 118 ? -13.803 -7.842 9.619 1.00 96.94 118 ALA A CA 1
ATOM 944 C C . ALA A 1 118 ? -12.798 -7.304 10.642 1.00 96.94 118 ALA A C 1
ATOM 946 O O . ALA A 1 118 ? -12.801 -6.125 10.975 1.00 96.94 118 ALA A O 1
ATOM 947 N N . ARG A 1 119 ? -11.970 -8.181 11.209 1.00 97.00 119 ARG A N 1
ATOM 948 C CA . ARG A 1 119 ? -11.025 -7.836 12.263 1.00 97.00 119 ARG A CA 1
ATOM 949 C C . ARG A 1 119 ? -9.969 -8.919 12.398 1.00 97.00 119 ARG A C 1
ATOM 951 O O . ARG A 1 119 ? -10.250 -10.096 12.187 1.00 97.00 119 ARG A O 1
ATOM 958 N N . ILE A 1 120 ? -8.765 -8.511 12.775 1.00 95.88 120 ILE A N 1
ATOM 959 C CA . ILE A 1 120 ? -7.647 -9.402 13.073 1.00 95.88 120 ILE A CA 1
ATOM 960 C C . ILE A 1 120 ? -7.413 -9.426 14.585 1.00 95.88 120 ILE A C 1
ATOM 962 O O . ILE A 1 120 ? -7.209 -8.394 15.220 1.00 95.88 120 ILE A O 1
ATOM 966 N N . GLU A 1 121 ? -7.415 -10.618 15.168 1.00 93.25 121 GLU A N 1
ATOM 967 C CA . GLU A 1 121 ? -7.070 -10.804 16.577 1.00 93.25 121 GLU A CA 1
ATOM 968 C C . GLU A 1 121 ? -5.557 -10.987 16.725 1.00 93.25 121 GLU A C 1
ATOM 970 O O . GLU A 1 121 ? -5.014 -12.029 16.351 1.00 93.25 121 GLU A O 1
ATOM 975 N N . MET A 1 122 ? -4.885 -9.972 17.278 1.00 89.81 122 MET A N 1
ATOM 976 C CA . MET A 1 122 ? -3.483 -10.050 17.685 1.00 89.81 122 MET A CA 1
ATOM 977 C C . MET A 1 122 ? -3.418 -10.682 19.079 1.00 89.81 122 MET A C 1
ATOM 979 O O . MET A 1 122 ? -4.032 -10.185 20.027 1.00 89.81 122 MET A O 1
ATOM 983 N N . LYS A 1 123 ? -2.692 -11.788 19.208 1.00 83.88 123 LYS A N 1
ATOM 984 C CA . LYS A 1 123 ? -2.518 -12.551 20.447 1.00 83.88 123 LYS A CA 1
ATOM 985 C C . LYS A 1 123 ? -1.215 -12.187 21.147 1.00 83.88 123 LYS A C 1
ATOM 987 O O . LYS A 1 123 ? -1.205 -12.024 22.366 1.00 83.88 123 LYS A O 1
ATOM 992 N N . THR A 1 124 ? -0.116 -12.083 20.399 1.00 77.81 124 THR A N 1
ATOM 993 C CA . THR A 1 124 ? 1.225 -11.858 20.960 1.00 77.81 124 THR A CA 1
ATOM 994 C C . THR A 1 124 ? 2.075 -10.926 20.096 1.00 77.81 124 THR A C 1
ATOM 996 O O . THR A 1 124 ? 1.819 -10.724 18.913 1.00 77.81 124 THR A O 1
ATOM 999 N N . ALA A 1 125 ? 3.153 -10.384 20.671 1.00 71.00 125 ALA A N 1
ATOM 1000 C CA . ALA A 1 125 ? 4.119 -9.562 19.937 1.00 71.00 125 ALA A CA 1
ATOM 1001 C C . ALA A 1 125 ? 4.935 -10.344 18.878 1.00 71.00 125 ALA A C 1
ATOM 1003 O O . ALA A 1 125 ? 5.640 -9.727 18.083 1.00 71.00 125 ALA A O 1
ATOM 1004 N N . GLY A 1 126 ? 4.862 -11.683 18.867 1.00 75.12 126 GLY A N 1
ATOM 1005 C CA . GLY A 1 126 ? 5.549 -12.558 17.906 1.00 75.12 126 GLY A CA 1
ATOM 1006 C C . GLY A 1 126 ? 4.670 -13.046 16.751 1.00 75.12 126 GLY A C 1
ATOM 1007 O O . GLY A 1 126 ? 5.134 -13.828 15.918 1.00 75.12 126 GLY A O 1
ATOM 1008 N N . ASP A 1 127 ? 3.415 -12.604 16.712 1.00 83.38 127 ASP A N 1
ATOM 1009 C CA . ASP A 1 127 ? 2.429 -12.994 15.713 1.00 83.38 127 ASP A CA 1
ATOM 1010 C C . ASP A 1 127 ? 2.898 -12.650 14.294 1.00 83.38 127 ASP A C 1
ATOM 1012 O O . ASP A 1 127 ? 3.391 -11.552 14.019 1.00 83.38 127 ASP A O 1
ATOM 1016 N N . LYS A 1 128 ? 2.728 -13.595 13.362 1.00 88.31 128 LYS A N 1
ATOM 1017 C CA . LYS A 1 128 ? 3.098 -13.394 11.959 1.00 88.31 128 LYS A CA 1
ATOM 1018 C C . LYS A 1 128 ? 1.861 -13.105 11.129 1.00 88.31 128 LYS A C 1
ATOM 1020 O O . LYS A 1 128 ? 0.908 -13.878 11.134 1.00 88.31 128 LYS A O 1
ATOM 1025 N N . LEU A 1 129 ? 1.912 -12.022 10.361 1.00 93.00 129 LEU A N 1
ATOM 1026 C CA . LEU A 1 129 ? 0.889 -11.700 9.375 1.00 93.00 129 LEU A CA 1
ATOM 1027 C C . LEU A 1 129 ? 1.083 -12.559 8.120 1.00 93.00 129 LEU A C 1
ATOM 1029 O O . LEU A 1 129 ? 2.119 -12.478 7.459 1.00 93.00 129 LEU A O 1
ATOM 1033 N N . LEU A 1 130 ? 0.068 -13.342 7.769 1.00 94.00 130 LEU A N 1
ATOM 1034 C CA . LEU A 1 130 ? -0.030 -14.038 6.494 1.00 94.00 130 LEU A CA 1
ATOM 1035 C C . LEU A 1 130 ? -1.015 -13.295 5.590 1.00 94.00 130 LEU A C 1
ATOM 1037 O O . LEU A 1 130 ? -2.194 -13.171 5.916 1.00 94.00 130 LEU A O 1
ATOM 1041 N N . VAL A 1 131 ? -0.526 -12.841 4.437 1.00 95.69 131 VAL A N 1
ATOM 1042 C CA . VAL A 1 131 ? -1.341 -12.268 3.360 1.00 95.69 131 VAL A CA 1
ATOM 1043 C C . VAL A 1 131 ? -1.380 -13.276 2.218 1.00 95.69 131 VAL A C 1
ATOM 1045 O O . VAL A 1 131 ? -0.349 -13.576 1.615 1.00 95.69 131 VAL A O 1
ATOM 1048 N N . THR A 1 132 ? -2.563 -13.808 1.926 1.00 95.00 132 THR A N 1
ATOM 1049 C CA . THR A 1 132 ? -2.763 -14.770 0.837 1.00 95.00 132 THR A CA 1
ATOM 1050 C C . THR A 1 132 ? -3.182 -14.030 -0.420 1.00 95.00 132 THR A C 1
ATOM 1052 O O . THR A 1 132 ? -4.115 -13.229 -0.396 1.00 95.00 132 THR A O 1
ATOM 1055 N N . ILE A 1 133 ? -2.506 -14.309 -1.532 1.00 93.56 133 ILE A N 1
ATOM 1056 C CA . ILE A 1 133 ? -2.703 -13.598 -2.795 1.00 93.56 133 ILE A CA 1
ATOM 1057 C C . ILE A 1 133 ? -3.226 -14.567 -3.853 1.00 93.56 133 ILE A C 1
ATOM 1059 O O . ILE A 1 133 ? -2.669 -15.649 -4.046 1.00 93.56 133 ILE A O 1
ATOM 1063 N N . ARG A 1 134 ? -4.277 -14.162 -4.569 1.00 91.56 134 ARG A N 1
ATOM 1064 C CA . ARG A 1 134 ? -4.834 -14.915 -5.689 1.00 91.56 134 ARG A CA 1
ATOM 1065 C C . ARG A 1 134 ? -3.818 -14.987 -6.827 1.00 91.56 134 ARG A C 1
ATOM 1067 O O . ARG A 1 134 ? -3.369 -13.933 -7.290 1.00 91.56 134 ARG A O 1
ATOM 1074 N N . PRO A 1 135 ? -3.514 -16.190 -7.343 1.00 86.75 135 PRO A N 1
ATOM 1075 C CA . PRO A 1 135 ? -2.681 -16.335 -8.527 1.00 86.75 135 PRO A CA 1
ATOM 1076 C C . PRO A 1 135 ? -3.219 -15.533 -9.717 1.00 86.75 135 PRO A C 1
ATOM 1078 O O . PRO A 1 135 ? -4.426 -15.322 -9.850 1.00 86.75 135 PRO A O 1
ATOM 1081 N N . ALA A 1 136 ? -2.311 -15.125 -10.602 1.00 82.25 136 ALA A N 1
ATOM 1082 C CA . ALA A 1 136 ? -2.551 -14.339 -11.815 1.00 82.25 136 ALA A CA 1
ATOM 1083 C C . ALA A 1 136 ? -3.041 -12.897 -11.596 1.00 82.25 136 ALA A C 1
ATOM 1085 O O . ALA A 1 136 ? -2.466 -11.992 -12.183 1.00 82.25 136 ALA A O 1
ATOM 1086 N N . VAL A 1 137 ? -4.064 -12.656 -10.775 1.00 84.19 137 VAL A N 1
ATOM 1087 C CA . VAL A 1 137 ? -4.687 -11.321 -10.632 1.00 84.19 137 VAL A CA 1
ATOM 1088 C C . VAL A 1 137 ? -4.180 -10.512 -9.440 1.00 84.19 137 VAL A C 1
ATOM 1090 O O . VAL A 1 137 ? -4.591 -9.367 -9.265 1.00 84.19 137 VAL A O 1
ATOM 1093 N N . HIS A 1 138 ? -3.315 -11.109 -8.616 1.00 89.44 138 HIS A N 1
ATOM 1094 C CA . HIS A 1 138 ? -2.647 -10.477 -7.473 1.00 89.44 138 HIS A CA 1
ATOM 1095 C C . HIS A 1 138 ? -3.607 -9.736 -6.533 1.00 89.44 138 HIS A C 1
ATOM 1097 O O . HIS A 1 138 ? -3.325 -8.631 -6.074 1.00 89.44 138 HIS A O 1
ATOM 1103 N N . ARG A 1 139 ? -4.776 -10.333 -6.273 1.00 90.94 139 ARG A N 1
ATOM 1104 C CA . ARG A 1 139 ? -5.763 -9.832 -5.303 1.00 90.94 139 ARG A CA 1
ATOM 1105 C C . ARG A 1 139 ? -5.527 -10.475 -3.948 1.00 90.94 139 ARG A C 1
ATOM 1107 O O . ARG A 1 139 ? -5.207 -11.658 -3.892 1.00 90.94 139 ARG A O 1
ATOM 1114 N N . VAL A 1 140 ? -5.713 -9.728 -2.869 1.00 94.75 140 VAL A N 1
ATOM 1115 C CA . VAL A 1 140 ? -5.656 -10.298 -1.518 1.00 94.75 140 VAL A CA 1
ATOM 1116 C C . VAL A 1 140 ? -6.917 -11.120 -1.271 1.00 94.75 140 VAL A C 1
ATOM 1118 O O . VAL A 1 140 ? -8.019 -10.591 -1.361 1.00 94.75 140 VAL A O 1
ATOM 1121 N N . MET A 1 141 ? -6.740 -12.410 -0.993 1.00 95.19 141 MET A N 1
ATOM 1122 C CA . MET A 1 141 ? -7.824 -13.360 -0.720 1.00 95.19 141 MET A CA 1
ATOM 1123 C C . MET A 1 141 ? -8.083 -13.549 0.770 1.00 95.19 141 MET A C 1
ATOM 1125 O O . MET A 1 141 ? -9.193 -13.887 1.151 1.00 95.19 141 MET A O 1
ATOM 1129 N N . ASP A 1 142 ? -7.043 -13.407 1.590 1.00 95.12 142 ASP A N 1
ATOM 1130 C CA . ASP A 1 142 ? -7.112 -13.622 3.032 1.00 95.12 142 ASP A CA 1
ATOM 1131 C C . ASP A 1 142 ? -5.983 -12.853 3.722 1.00 95.12 142 ASP A C 1
ATOM 1133 O O . ASP A 1 142 ? -4.884 -12.708 3.171 1.00 95.12 142 ASP A O 1
ATOM 1137 N N . VAL A 1 143 ? -6.254 -12.386 4.936 1.00 96.38 143 VAL A N 1
ATOM 1138 C CA . VAL A 1 143 ? -5.288 -11.725 5.811 1.00 96.38 143 VAL A CA 1
ATOM 1139 C C . VAL A 1 143 ? -5.510 -12.247 7.217 1.00 96.38 143 VAL A C 1
ATOM 1141 O O . VAL A 1 143 ? -6.538 -11.972 7.826 1.00 96.38 143 VAL A O 1
ATOM 1144 N N . ARG A 1 144 ? -4.537 -12.967 7.768 1.00 94.25 144 ARG A N 1
ATOM 1145 C CA . ARG A 1 144 ? -4.681 -13.570 9.096 1.00 94.25 144 ARG A CA 1
ATOM 1146 C C . ARG A 1 144 ? -3.373 -13.608 9.858 1.00 94.25 144 ARG A C 1
ATOM 1148 O O . ARG A 1 144 ? -2.296 -13.528 9.270 1.00 94.25 144 ARG A O 1
ATOM 1155 N N . ILE A 1 145 ? -3.477 -13.780 11.168 1.00 93.62 145 ILE A N 1
ATOM 1156 C CA . ILE A 1 145 ? -2.334 -14.131 12.002 1.00 93.62 145 ILE A CA 1
ATOM 1157 C C . ILE A 1 145 ? -2.129 -15.639 11.969 1.00 93.62 145 ILE A C 1
ATOM 1159 O O . ILE A 1 145 ? -3.086 -16.409 12.072 1.00 93.62 145 ILE A O 1
ATOM 1163 N N . VAL A 1 146 ? -0.876 -16.053 11.820 1.00 90.06 146 VAL A N 1
ATOM 1164 C CA . VAL A 1 146 ? -0.460 -17.450 11.914 1.00 90.06 146 VAL A CA 1
ATOM 1165 C C . VAL A 1 146 ? 0.644 -17.607 12.946 1.00 90.06 146 VAL A C 1
ATOM 1167 O O . VAL A 1 146 ? 1.532 -16.758 13.073 1.00 90.06 146 VAL A O 1
ATOM 1170 N N . ASP A 1 147 ? 0.607 -18.736 13.644 1.00 83.00 147 ASP A N 1
ATOM 1171 C CA . ASP A 1 147 ? 1.712 -19.160 14.489 1.00 83.00 147 ASP A CA 1
ATOM 1172 C C . ASP A 1 147 ? 2.905 -19.541 13.605 1.00 83.00 147 ASP A C 1
ATOM 1174 O O . ASP A 1 147 ? 2.746 -20.059 12.494 1.00 83.00 147 ASP A O 1
ATOM 1178 N N . ALA A 1 148 ? 4.124 -19.291 14.086 1.00 72.69 148 ALA A N 1
ATOM 1179 C CA . ALA A 1 148 ? 5.338 -19.585 13.324 1.00 72.69 148 ALA A CA 1
ATOM 1180 C C . ALA A 1 148 ? 5.422 -21.062 12.893 1.00 72.69 148 ALA A C 1
ATOM 1182 O O . ALA A 1 148 ? 5.885 -21.345 11.783 1.00 72.69 148 ALA A O 1
ATOM 1183 N N . ASP A 1 149 ? 4.923 -21.960 13.742 1.00 77.44 149 ASP A N 1
ATOM 1184 C CA . ASP A 1 149 ? 4.943 -23.409 13.544 1.00 77.44 149 ASP A CA 1
ATOM 1185 C C . ASP A 1 149 ? 3.860 -23.884 12.568 1.00 77.44 149 ASP A C 1
ATOM 1187 O O . ASP A 1 149 ? 4.067 -24.854 11.844 1.00 77.44 149 ASP A O 1
ATOM 1191 N N . ALA A 1 150 ? 2.745 -23.150 12.444 1.00 76.38 150 ALA A N 1
ATOM 1192 C CA . ALA A 1 150 ? 1.660 -23.477 11.510 1.00 76.38 150 ALA A CA 1
ATOM 1193 C C . ALA A 1 150 ? 2.093 -23.396 10.034 1.00 76.38 150 ALA A C 1
ATOM 1195 O O . ALA A 1 150 ? 1.409 -23.897 9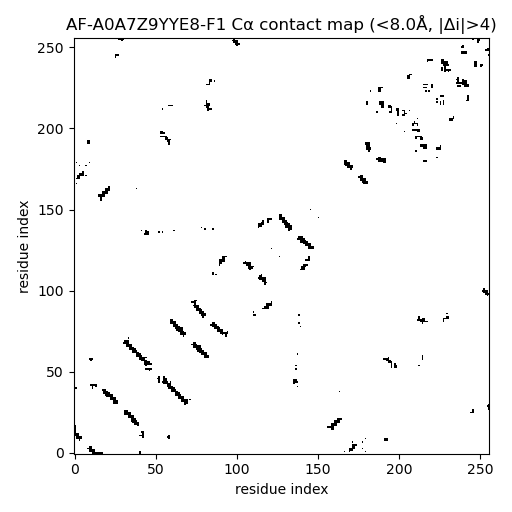.144 1.00 76.38 150 ALA A O 1
ATOM 1196 N N . MET A 1 151 ? 3.241 -22.768 9.771 1.00 79.00 151 MET A N 1
ATOM 1197 C CA . MET A 1 151 ? 3.830 -22.631 8.444 1.00 79.00 151 MET A CA 1
ATOM 1198 C C . MET A 1 151 ? 5.047 -23.539 8.242 1.00 79.00 151 MET A C 1
ATOM 1200 O O . MET A 1 151 ? 5.756 -23.344 7.256 1.00 79.00 151 MET A O 1
ATOM 1204 N N . ALA A 1 152 ? 5.353 -24.475 9.153 1.00 80.25 152 ALA A N 1
ATOM 1205 C CA . ALA A 1 152 ? 6.572 -25.291 9.114 1.00 80.25 152 ALA A CA 1
ATOM 1206 C C . ALA A 1 152 ? 6.772 -25.994 7.760 1.00 80.25 152 ALA A C 1
ATOM 1208 O O . ALA A 1 152 ? 7.827 -25.801 7.149 1.00 80.25 152 ALA A O 1
ATOM 1209 N N . ASP A 1 153 ? 5.729 -26.656 7.256 1.00 83.69 153 ASP A N 1
ATOM 1210 C CA . ASP A 1 153 ? 5.780 -27.538 6.079 1.00 83.69 153 ASP A CA 1
ATOM 1211 C C . ASP A 1 153 ? 5.519 -26.840 4.736 1.00 83.69 153 ASP A C 1
ATOM 1213 O O . ASP A 1 153 ? 5.582 -27.462 3.675 1.00 83.69 153 ASP A O 1
ATOM 1217 N N . VAL A 1 154 ? 5.227 -25.538 4.745 1.00 83.62 154 VAL A N 1
ATOM 1218 C CA . VAL A 1 154 ? 5.008 -24.787 3.504 1.00 83.62 154 VAL A CA 1
ATOM 1219 C C . VAL A 1 154 ? 6.365 -24.431 2.887 1.00 83.62 154 VAL A C 1
ATOM 1221 O O . VAL A 1 154 ? 7.198 -23.842 3.585 1.00 83.62 154 VAL A O 1
ATOM 1224 N N . PRO A 1 155 ? 6.608 -24.723 1.592 1.00 86.31 155 PRO A N 1
ATOM 1225 C CA . PRO A 1 155 ? 7.810 -24.270 0.904 1.00 86.31 155 PRO A CA 1
ATOM 1226 C C . PRO A 1 155 ? 7.975 -22.757 1.048 1.00 86.31 155 PRO A C 1
ATOM 1228 O O . PRO A 1 155 ? 7.093 -21.976 0.691 1.00 86.31 155 PRO A O 1
ATOM 1231 N N . LYS A 1 156 ? 9.112 -22.349 1.609 1.00 86.88 156 LYS A N 1
ATOM 1232 C CA . LYS A 1 156 ? 9.409 -20.959 1.948 1.00 86.88 156 LYS A CA 1
ATOM 1233 C C . LYS A 1 156 ? 10.591 -20.476 1.127 1.00 86.88 156 LYS A C 1
ATOM 1235 O O . LYS A 1 156 ? 11.655 -21.086 1.150 1.00 86.88 156 LYS A O 1
ATOM 1240 N N . SER A 1 157 ? 10.413 -19.327 0.490 1.00 88.50 157 SER A N 1
ATOM 1241 C CA . SER A 1 157 ? 11.519 -18.512 -0.001 1.00 88.50 157 SER A CA 1
ATOM 1242 C C . SER A 1 157 ? 11.650 -17.308 0.916 1.00 88.50 157 SER A C 1
ATOM 1244 O O . SER A 1 157 ? 10.675 -16.595 1.151 1.00 88.50 157 SER A O 1
ATOM 1246 N N . ILE A 1 158 ? 12.847 -17.090 1.452 1.00 90.31 158 ILE A N 1
ATOM 1247 C CA . ILE A 1 158 ? 13.130 -15.901 2.251 1.00 90.31 158 ILE A CA 1
ATOM 1248 C C . ILE A 1 158 ? 13.297 -14.730 1.284 1.00 90.31 158 ILE A C 1
ATOM 1250 O O . ILE A 1 158 ? 14.051 -14.824 0.317 1.00 90.31 158 ILE A O 1
ATOM 1254 N N . ALA A 1 159 ? 12.556 -13.654 1.529 1.00 94.25 159 ALA A N 1
ATOM 1255 C CA . ALA A 1 159 ? 12.662 -12.422 0.766 1.00 94.25 159 ALA A CA 1
ATOM 1256 C C . ALA A 1 159 ? 13.567 -11.430 1.492 1.00 94.25 159 ALA A C 1
ATOM 1258 O O . ALA A 1 159 ? 13.430 -11.244 2.703 1.00 94.25 159 ALA A O 1
ATOM 1259 N N . ASP A 1 160 ? 14.436 -10.753 0.746 1.00 96.44 160 ASP A N 1
ATOM 1260 C CA . ASP A 1 160 ? 15.204 -9.642 1.301 1.00 96.44 160 ASP A CA 1
ATOM 1261 C C . ASP A 1 160 ? 14.275 -8.460 1.595 1.00 96.44 160 ASP A C 1
ATOM 1263 O O . ASP A 1 160 ? 13.275 -8.238 0.903 1.00 96.44 160 ASP A O 1
ATOM 1267 N N . ILE A 1 161 ? 14.629 -7.657 2.594 1.00 97.62 161 ILE A N 1
ATOM 1268 C CA . ILE A 1 161 ? 13.965 -6.383 2.868 1.00 97.62 161 ILE A CA 1
ATOM 1269 C C . ILE A 1 161 ? 14.922 -5.267 2.466 1.00 97.62 161 ILE A C 1
ATOM 1271 O O . ILE A 1 161 ? 15.982 -5.101 3.064 1.00 97.62 161 ILE A O 1
ATOM 1275 N N . LEU A 1 162 ? 14.541 -4.495 1.452 1.00 97.81 162 LEU A N 1
ATOM 1276 C CA . LEU A 1 162 ? 15.328 -3.377 0.938 1.00 97.81 162 LEU A CA 1
ATOM 1277 C C . LEU A 1 162 ? 14.597 -2.051 1.169 1.00 97.81 162 LEU A C 1
ATOM 1279 O O . LEU A 1 162 ? 13.369 -2.026 1.116 1.00 97.81 162 LEU A O 1
ATOM 1283 N N . PRO A 1 163 ? 15.300 -0.925 1.378 1.00 97.31 163 PRO A N 1
ATOM 1284 C CA . PRO A 1 163 ? 14.658 0.383 1.441 1.00 97.31 163 PRO A CA 1
ATOM 1285 C C . PRO A 1 163 ? 13.840 0.687 0.181 1.00 97.31 163 PRO A C 1
ATOM 1287 O O . PRO A 1 163 ? 14.309 0.503 -0.942 1.00 97.31 163 PRO A O 1
ATOM 1290 N N . LEU A 1 164 ? 12.632 1.224 0.359 1.00 96.56 164 LEU A N 1
ATOM 1291 C CA . LEU A 1 164 ? 11.745 1.618 -0.738 1.00 96.56 164 LEU A CA 1
ATOM 1292 C C . LEU A 1 164 ? 12.392 2.650 -1.673 1.00 96.56 164 LEU A C 1
ATOM 1294 O O . LEU A 1 164 ? 12.135 2.638 -2.875 1.00 96.56 164 LEU A O 1
ATOM 1298 N N . SER A 1 165 ? 13.265 3.508 -1.140 1.00 95.06 165 SER A N 1
ATOM 1299 C CA . SER A 1 165 ? 14.004 4.513 -1.908 1.00 95.06 165 SER A CA 1
ATOM 1300 C C . SER A 1 165 ? 14.910 3.917 -2.988 1.00 95.06 165 SER A C 1
ATOM 1302 O O . SER A 1 165 ? 15.142 4.589 -3.990 1.00 95.06 165 SER A O 1
ATOM 1304 N N . ILE A 1 166 ? 15.351 2.656 -2.855 1.00 96.12 166 ILE A N 1
ATOM 1305 C CA . ILE A 1 166 ? 16.171 1.979 -3.876 1.00 96.12 166 ILE A CA 1
ATOM 1306 C C . ILE A 1 166 ? 15.437 1.883 -5.218 1.00 96.12 166 ILE A C 1
ATOM 1308 O O . ILE A 1 166 ? 16.081 1.885 -6.264 1.00 96.12 166 ILE A O 1
ATOM 1312 N N . LEU A 1 167 ? 14.098 1.881 -5.224 1.00 96.25 167 LEU A N 1
ATOM 1313 C CA . LEU A 1 167 ? 13.322 1.898 -6.467 1.00 96.25 167 LEU A CA 1
ATOM 1314 C C . LEU A 1 167 ? 13.555 3.162 -7.311 1.00 96.25 167 LEU A C 1
ATOM 1316 O O . LEU A 1 167 ? 13.250 3.141 -8.497 1.00 96.25 167 LEU A O 1
ATOM 1320 N N . LYS A 1 168 ? 14.105 4.243 -6.743 1.00 95.19 168 LYS A N 1
ATOM 1321 C CA . LYS A 1 168 ? 14.491 5.458 -7.484 1.00 95.19 168 LYS A CA 1
ATOM 1322 C C . LYS A 1 168 ? 15.937 5.424 -8.000 1.00 95.19 168 LYS A C 1
ATOM 1324 O O . LYS A 1 168 ? 16.336 6.327 -8.726 1.00 95.19 168 LYS A O 1
ATOM 1329 N N . SER A 1 169 ? 16.724 4.421 -7.611 1.00 95.25 169 SER A N 1
ATOM 1330 C CA . SER A 1 169 ? 18.161 4.332 -7.894 1.00 95.25 169 SER A CA 1
ATOM 1331 C C . SER A 1 169 ? 18.602 2.882 -8.139 1.00 95.25 169 SER A C 1
ATOM 1333 O O . SER A 1 169 ? 19.539 2.379 -7.514 1.00 95.25 169 SER A O 1
ATOM 1335 N N . LEU A 1 170 ? 17.885 2.189 -9.019 1.00 95.00 170 LEU A N 1
ATOM 1336 C CA . LEU A 1 170 ? 18.190 0.833 -9.460 1.00 95.00 170 LEU A CA 1
ATOM 1337 C C . LEU A 1 170 ? 19.503 0.829 -10.239 1.00 95.00 170 LEU A C 1
ATOM 1339 O O . LEU A 1 170 ? 19.691 1.653 -11.128 1.00 95.00 170 LEU A O 1
ATOM 1343 N N . GLN A 1 171 ? 20.394 -0.106 -9.925 1.00 93.81 171 GLN A N 1
ATOM 1344 C CA . GLN A 1 171 ? 21.685 -0.218 -10.604 1.00 93.81 171 GLN A CA 1
ATOM 1345 C C . GLN A 1 171 ? 21.513 -0.752 -12.029 1.00 93.81 171 GLN A C 1
ATOM 1347 O O . GLN A 1 171 ? 20.803 -1.741 -12.241 1.00 93.81 171 GLN A O 1
ATOM 1352 N N . LEU A 1 172 ? 22.194 -0.117 -12.983 1.00 92.75 172 LEU A N 1
ATOM 1353 C CA . LEU A 1 172 ? 22.295 -0.595 -14.361 1.00 92.75 172 LEU A CA 1
ATOM 1354 C C . LEU A 1 172 ? 23.493 -1.551 -14.517 1.00 92.75 172 LEU A C 1
ATOM 1356 O O . LEU A 1 172 ? 24.501 -1.381 -13.828 1.00 92.75 172 LEU A O 1
ATOM 1360 N N . PRO A 1 173 ? 23.436 -2.543 -15.430 1.00 88.81 173 PRO A N 1
ATOM 1361 C CA . PRO A 1 173 ? 24.512 -3.527 -15.596 1.00 88.81 173 PRO A CA 1
ATOM 1362 C C . PRO A 1 173 ? 25.894 -2.945 -15.937 1.00 88.81 173 PRO A C 1
ATOM 1364 O O . PRO A 1 173 ? 26.903 -3.559 -15.604 1.00 88.81 173 PRO A O 1
ATOM 1367 N N . GLU A 1 174 ? 25.951 -1.793 -16.605 1.00 86.44 174 GLU A N 1
ATOM 1368 C CA . GLU A 1 174 ? 27.192 -1.121 -17.031 1.00 86.44 174 GLU A CA 1
ATOM 1369 C C . GLU A 1 174 ? 27.586 0.080 -16.156 1.00 86.44 174 GLU A C 1
ATOM 1371 O O . GLU A 1 174 ? 28.488 0.843 -16.500 1.00 86.44 174 GLU A O 1
ATOM 1376 N N . GLY A 1 175 ? 26.954 0.210 -14.988 1.00 87.00 175 GLY A N 1
ATOM 1377 C CA . GLY A 1 175 ? 27.153 1.327 -14.071 1.00 87.00 175 GLY A CA 1
ATOM 1378 C C . GLY A 1 175 ? 26.126 2.443 -14.268 1.00 87.00 175 GLY A C 1
ATOM 1379 O O . GLY A 1 175 ? 25.428 2.517 -15.276 1.00 87.00 175 GLY A O 1
ATOM 1380 N N . GLY A 1 176 ? 26.009 3.305 -13.258 1.00 91.19 176 GLY A N 1
ATOM 1381 C CA . GLY A 1 176 ? 24.939 4.299 -13.172 1.00 91.19 176 GLY A CA 1
ATOM 1382 C C . GLY A 1 176 ? 23.643 3.729 -12.593 1.00 91.19 176 GLY A C 1
ATOM 1383 O O . GLY A 1 176 ? 23.558 2.559 -12.210 1.00 91.19 176 GLY A O 1
ATOM 1384 N N . THR A 1 177 ? 22.628 4.584 -12.494 1.00 94.31 177 THR A N 1
ATOM 1385 C CA . THR A 1 177 ? 21.341 4.231 -11.896 1.00 94.31 177 THR A CA 1
ATOM 1386 C C . THR A 1 177 ? 20.169 4.697 -12.744 1.00 94.31 177 THR A C 1
ATOM 1388 O O . THR A 1 177 ? 20.272 5.643 -13.521 1.00 94.31 177 THR A O 1
ATOM 1391 N N . THR A 1 178 ? 19.029 4.039 -12.555 1.00 95.19 178 THR A N 1
ATOM 1392 C CA . THR A 1 178 ? 17.739 4.467 -13.091 1.00 95.19 178 THR A CA 1
ATOM 1393 C C . THR A 1 178 ? 16.640 4.377 -12.036 1.00 95.19 178 THR A C 1
ATOM 1395 O O . THR A 1 178 ? 16.784 3.725 -11.002 1.00 95.19 178 THR A O 1
ATOM 1398 N N . SER A 1 179 ? 15.513 5.023 -12.303 1.00 95.00 179 SER A N 1
ATOM 1399 C CA . SER A 1 179 ? 14.303 4.939 -11.496 1.00 95.00 179 SER A CA 1
ATOM 1400 C C . SER A 1 179 ? 13.323 3.924 -12.086 1.00 95.00 179 SER A C 1
ATOM 1402 O O . SER A 1 179 ? 13.117 3.867 -13.299 1.00 95.00 179 SER A O 1
ATOM 1404 N N . MET A 1 180 ? 12.648 3.176 -11.212 1.00 95.69 180 MET A N 1
ATOM 1405 C CA . MET A 1 180 ? 11.458 2.386 -11.538 1.00 95.69 180 MET A CA 1
ATOM 1406 C C . MET A 1 180 ? 10.308 3.261 -12.053 1.00 95.69 180 MET A C 1
ATOM 1408 O O . MET A 1 180 ? 9.400 2.762 -12.717 1.00 95.69 180 MET A O 1
ATOM 1412 N N . PHE A 1 181 ? 10.323 4.549 -11.722 1.00 95.44 181 PHE A N 1
ATOM 1413 C CA . PHE A 1 181 ? 9.271 5.504 -12.037 1.00 95.44 181 PHE A CA 1
ATOM 1414 C C . PHE A 1 181 ? 9.702 6.437 -13.166 1.00 95.44 181 PHE A C 1
ATOM 1416 O O . PHE A 1 181 ? 10.869 6.830 -13.231 1.00 95.44 181 PHE A O 1
ATOM 1423 N N . TYR A 1 182 ? 8.763 6.827 -14.026 1.00 94.56 182 TYR A N 1
ATOM 1424 C CA . TYR A 1 182 ? 8.983 7.926 -14.964 1.00 94.56 182 TYR A CA 1
ATOM 1425 C C . TYR A 1 182 ? 9.202 9.238 -14.199 1.00 94.56 182 TYR A C 1
ATOM 1427 O O . TYR A 1 182 ? 8.537 9.510 -13.197 1.00 94.56 182 TYR A O 1
ATOM 1435 N N . ASP A 1 183 ? 10.111 10.069 -14.692 1.00 92.94 183 ASP A N 1
ATOM 1436 C CA . ASP A 1 183 ? 10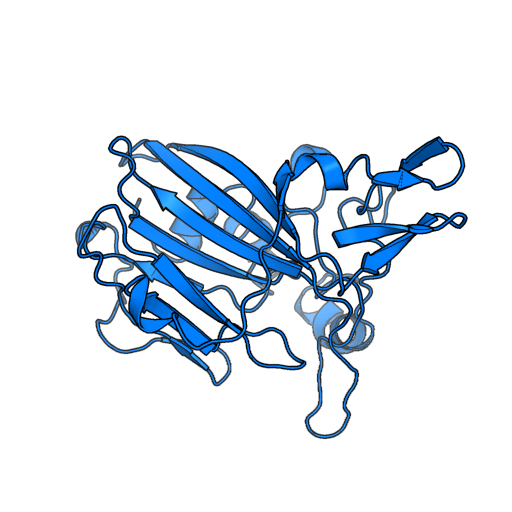.498 11.364 -14.119 1.00 92.94 183 ASP A CA 1
ATOM 1437 C C . ASP A 1 183 ? 9.922 12.566 -14.891 1.00 92.94 183 ASP A C 1
ATOM 1439 O O . ASP A 1 183 ? 9.954 13.700 -14.407 1.00 92.94 183 ASP A O 1
ATOM 1443 N N . THR A 1 184 ? 9.334 12.311 -16.059 1.00 91.88 184 THR A N 1
ATOM 1444 C CA . THR A 1 184 ? 8.882 13.312 -17.028 1.00 91.88 184 THR A CA 1
ATOM 1445 C C . THR A 1 184 ? 7.387 13.204 -17.318 1.00 91.88 184 THR A C 1
ATOM 1447 O O . THR A 1 184 ? 6.782 12.131 -17.299 1.00 91.88 184 THR A O 1
ATOM 1450 N N . TRP A 1 185 ? 6.754 14.353 -17.566 1.00 89.69 185 TRP A N 1
ATOM 1451 C CA . TRP A 1 185 ? 5.350 14.421 -17.977 1.00 89.69 185 TRP A CA 1
ATOM 1452 C C . TRP A 1 185 ? 5.170 13.769 -19.365 1.00 89.69 185 TRP A C 1
ATOM 1454 O O . TRP A 1 185 ? 6.053 13.931 -20.207 1.00 89.69 185 TRP A O 1
ATOM 1464 N N . PRO A 1 186 ? 4.062 13.051 -19.646 1.00 91.31 186 PRO A N 1
ATOM 1465 C CA . PRO A 1 186 ? 2.843 12.907 -18.837 1.00 91.31 186 PRO A CA 1
ATOM 1466 C C . PRO A 1 186 ? 2.859 11.763 -17.820 1.00 91.31 186 PRO A C 1
ATOM 1468 O O . PRO A 1 186 ? 1.949 11.668 -17.003 1.00 91.31 186 PRO A O 1
ATOM 1471 N N . LEU A 1 187 ? 3.878 10.905 -17.845 1.00 93.25 187 LEU A N 1
ATOM 1472 C CA . LEU A 1 187 ? 3.903 9.676 -17.051 1.00 93.25 187 LEU A CA 1
ATOM 1473 C C . LEU A 1 187 ? 4.579 9.825 -15.687 1.00 93.25 187 LEU A C 1
ATOM 1475 O O . LEU A 1 187 ? 4.638 8.844 -14.950 1.00 93.25 187 LEU A O 1
ATOM 1479 N N . LYS A 1 188 ? 5.071 11.014 -15.326 1.00 94.56 188 LYS A N 1
ATOM 1480 C CA . LYS A 1 188 ? 5.803 11.262 -14.078 1.00 94.56 188 LYS A CA 1
ATOM 1481 C C . LYS A 1 188 ? 5.134 10.592 -12.870 1.00 94.56 188 LYS A C 1
ATOM 1483 O O . LYS A 1 188 ? 3.925 10.699 -12.675 1.00 94.56 188 LYS A O 1
ATOM 1488 N N . GLY A 1 189 ? 5.920 9.854 -12.089 1.00 93.69 189 GLY A N 1
ATOM 1489 C CA . GLY A 1 189 ? 5.440 9.111 -10.922 1.00 93.69 189 GLY A CA 1
ATOM 1490 C C . GLY A 1 189 ? 4.710 7.801 -11.232 1.00 93.69 189 GLY A C 1
ATOM 1491 O O . GLY A 1 189 ? 4.267 7.139 -10.300 1.00 93.69 189 GLY A O 1
ATOM 1492 N N . HIS A 1 190 ? 4.554 7.394 -12.493 1.00 95.06 190 HIS A N 1
ATOM 1493 C CA . HIS A 1 190 ? 4.058 6.059 -12.844 1.00 95.06 190 HIS A CA 1
ATOM 1494 C C . HIS A 1 190 ? 5.206 5.056 -12.968 1.00 95.06 190 HIS A C 1
ATOM 1496 O O . HIS A 1 190 ? 6.330 5.419 -13.315 1.00 95.06 190 HIS A O 1
ATOM 1502 N N . VAL A 1 191 ? 4.922 3.781 -12.714 1.00 95.12 191 VAL A N 1
ATOM 1503 C CA . VAL A 1 191 ? 5.877 2.677 -12.865 1.00 95.12 191 VAL A CA 1
ATOM 1504 C C . V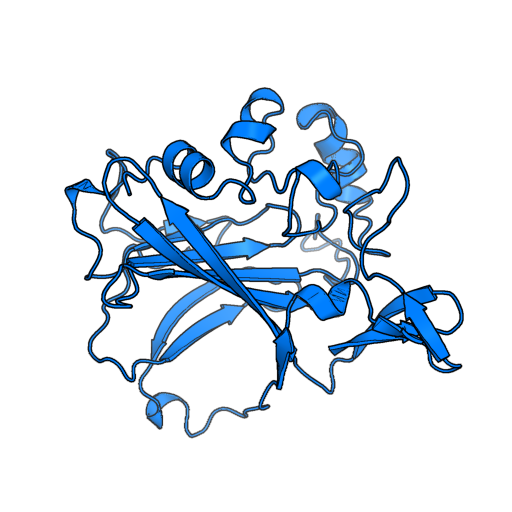AL A 1 191 ? 6.166 2.418 -14.348 1.00 95.12 191 VAL A C 1
ATOM 1506 O O . VAL A 1 191 ? 5.254 2.192 -15.146 1.00 95.12 191 VAL A O 1
ATOM 1509 N N . LYS A 1 192 ? 7.449 2.389 -14.719 1.00 94.69 192 LYS A N 1
ATOM 1510 C CA . LYS A 1 192 ? 7.904 2.076 -16.078 1.00 94.69 192 LYS A CA 1
ATOM 1511 C C . LYS A 1 192 ? 7.419 0.693 -16.521 1.00 94.69 192 LYS A C 1
ATOM 1513 O O . LYS A 1 192 ? 7.550 -0.298 -15.800 1.00 94.69 192 LYS A O 1
ATOM 1518 N N . GLY A 1 193 ? 6.845 0.630 -17.722 1.00 89.31 193 GLY A N 1
ATOM 1519 C CA . GLY A 1 193 ? 6.342 -0.613 -18.319 1.00 89.31 193 GLY A CA 1
ATOM 1520 C C . GLY A 1 193 ? 5.025 -1.151 -17.738 1.00 89.31 193 GLY A C 1
ATOM 1521 O O . GLY A 1 193 ? 4.563 -2.194 -18.195 1.00 89.31 193 GLY A O 1
ATOM 1522 N N . ALA A 1 194 ? 4.392 -0.457 -16.783 1.00 90.44 194 ALA A N 1
ATOM 1523 C CA . ALA A 1 194 ? 3.141 -0.891 -16.148 1.00 90.44 194 ALA A CA 1
ATOM 1524 C C . ALA A 1 194 ? 1.864 -0.385 -16.850 1.00 90.44 194 ALA A C 1
ATOM 1526 O O . ALA A 1 194 ? 0.819 -0.263 -16.217 1.00 90.44 194 ALA A O 1
ATOM 1527 N N . ILE A 1 195 ? 1.933 -0.058 -18.144 1.00 86.56 195 ILE A N 1
ATOM 1528 C CA . ILE A 1 195 ? 0.774 0.424 -18.914 1.00 86.56 195 ILE A CA 1
ATOM 1529 C C . ILE A 1 195 ? -0.336 -0.640 -18.900 1.00 86.56 195 ILE A C 1
ATOM 1531 O O . ILE A 1 195 ? -0.059 -1.832 -19.055 1.00 86.56 195 ILE A O 1
ATOM 1535 N N . LYS A 1 196 ? -1.589 -0.195 -18.748 1.00 85.44 196 LYS A N 1
ATOM 1536 C CA . LYS A 1 196 ? -2.794 -1.037 -18.684 1.00 85.44 196 LYS A CA 1
ATOM 1537 C C . LYS A 1 196 ? -3.764 -0.665 -19.814 1.00 85.44 196 LYS A C 1
ATOM 1539 O O . LYS A 1 196 ? -4.710 0.084 -19.583 1.00 85.44 196 LYS A O 1
ATOM 1544 N N . PRO A 1 197 ? -3.555 -1.157 -21.052 1.00 82.38 197 PRO A N 1
ATOM 1545 C CA . PRO A 1 197 ? -4.296 -0.678 -22.223 1.00 82.38 197 PRO A CA 1
ATOM 1546 C C . PRO A 1 197 ? -5.817 -0.788 -22.078 1.00 82.38 197 PRO A C 1
ATOM 1548 O O . PRO A 1 197 ? -6.547 0.116 -22.475 1.00 82.38 197 PRO A O 1
ATOM 1551 N N . TRP A 1 198 ? -6.296 -1.874 -21.468 1.00 81.69 198 TRP A N 1
ATOM 1552 C CA . TRP A 1 198 ? -7.723 -2.125 -21.287 1.00 81.69 198 TRP A CA 1
ATOM 1553 C C . TRP A 1 198 ? -8.357 -1.253 -20.199 1.00 81.69 198 TRP A C 1
ATOM 1555 O O . TRP A 1 198 ? -9.466 -0.762 -20.398 1.00 81.69 198 TRP A O 1
ATOM 1565 N N . GLU A 1 199 ? -7.665 -1.017 -19.079 1.00 80.81 199 GLU A N 1
ATOM 1566 C CA . GLU A 1 199 ? -8.125 -0.071 -18.050 1.00 80.81 199 GLU A CA 1
ATOM 1567 C C . GLU A 1 199 ? -8.161 1.348 -18.594 1.00 80.81 199 GLU A C 1
ATOM 1569 O O . GLU A 1 199 ? -9.181 2.023 -18.462 1.00 80.81 199 GLU A O 1
ATOM 1574 N N . THR A 1 200 ? -7.101 1.769 -19.285 1.00 83.50 200 THR A N 1
ATOM 1575 C CA . THR A 1 200 ? -7.071 3.055 -19.981 1.00 83.50 200 THR A CA 1
ATOM 1576 C C . THR A 1 200 ? -8.250 3.179 -20.946 1.00 83.50 200 THR A C 1
ATOM 1578 O O . THR A 1 200 ? -8.966 4.175 -20.901 1.00 83.50 200 THR A O 1
ATOM 1581 N N . LEU A 1 201 ? -8.515 2.175 -21.785 1.00 84.88 201 LEU A N 1
ATOM 1582 C CA . LEU A 1 201 ? -9.600 2.245 -22.766 1.00 84.88 201 LEU A CA 1
ATOM 1583 C C . LEU A 1 201 ? -10.988 2.349 -22.115 1.00 84.88 201 LEU A C 1
ATOM 1585 O O . LEU A 1 201 ? -11.818 3.135 -22.565 1.00 84.88 201 LEU A O 1
ATOM 1589 N N . LEU A 1 202 ? -11.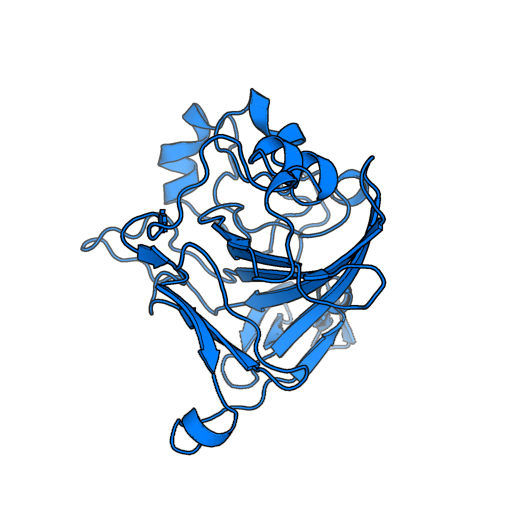250 1.557 -21.074 1.00 85.94 202 LEU A N 1
ATOM 1590 C CA . LEU A 1 202 ? -12.601 1.390 -20.527 1.00 85.94 202 LEU A CA 1
ATOM 1591 C C . LEU A 1 202 ? -12.921 2.347 -19.378 1.00 85.94 202 LEU A C 1
ATOM 1593 O O . LEU A 1 202 ? -14.090 2.658 -19.154 1.00 85.94 202 LEU A O 1
ATOM 1597 N N . LEU A 1 203 ? -11.908 2.803 -18.639 1.00 87.50 203 LEU A N 1
ATOM 1598 C CA . LEU A 1 203 ? -12.106 3.596 -17.428 1.00 87.50 203 LEU A CA 1
ATOM 1599 C C . LEU A 1 203 ? -11.657 5.047 -17.568 1.00 87.50 203 LEU A C 1
ATOM 1601 O O . LEU A 1 203 ? -12.114 5.858 -16.769 1.00 87.50 203 LEU A O 1
ATOM 1605 N N . SER A 1 204 ? -10.826 5.405 -18.557 1.00 88.25 204 SER A N 1
ATOM 1606 C CA . SER A 1 204 ? -10.249 6.761 -18.634 1.00 88.25 204 SER A CA 1
ATOM 1607 C C . SER A 1 204 ? -11.286 7.871 -18.725 1.00 88.25 204 SER A C 1
ATOM 1609 O O . SER A 1 204 ? -11.105 8.928 -18.124 1.00 88.25 204 SER A O 1
ATOM 1611 N N . LEU A 1 205 ? -12.393 7.635 -19.434 1.00 86.88 205 LEU A N 1
ATOM 1612 C CA . LEU A 1 205 ? -13.472 8.612 -19.553 1.00 86.88 205 LEU A CA 1
ATOM 1613 C C . LEU A 1 205 ? -14.188 8.823 -18.213 1.00 86.88 205 LEU A C 1
ATOM 1615 O O . LEU A 1 205 ? -14.420 9.958 -17.806 1.00 86.88 205 LEU A O 1
ATOM 1619 N N . VAL A 1 206 ? -14.504 7.732 -17.512 1.00 87.19 206 VAL A N 1
ATOM 1620 C CA . VAL A 1 206 ? -15.224 7.768 -16.228 1.00 87.19 206 VAL A CA 1
ATOM 1621 C C . VAL A 1 206 ? -14.336 8.330 -15.121 1.00 87.19 206 VAL A C 1
ATOM 1623 O O . VAL A 1 206 ? -14.795 9.100 -14.278 1.00 87.19 206 VAL A O 1
ATOM 1626 N N . SER A 1 207 ? -13.057 7.960 -15.129 1.00 89.69 207 SER A N 1
ATOM 1627 C CA . SER A 1 207 ? -12.079 8.423 -14.153 1.00 89.69 207 SER A CA 1
ATOM 1628 C C . SER A 1 207 ? -11.487 9.784 -14.495 1.00 89.69 207 SER A C 1
ATOM 1630 O O . SER A 1 207 ? -10.815 10.347 -13.636 1.00 89.69 207 SER A O 1
ATOM 1632 N N . MET A 1 208 ? -11.709 10.310 -15.706 1.00 91.44 208 MET A N 1
ATOM 1633 C CA . MET A 1 208 ? -11.034 11.482 -16.284 1.00 91.44 208 MET A CA 1
ATOM 1634 C C . MET A 1 208 ? -9.495 11.389 -16.224 1.00 91.44 208 MET A C 1
ATOM 1636 O O . MET A 1 208 ? -8.818 12.388 -15.962 1.00 91.44 208 MET A O 1
ATOM 1640 N N . ASP A 1 209 ? -8.940 10.184 -16.374 1.00 90.19 209 ASP A N 1
ATOM 1641 C CA . ASP A 1 209 ? -7.504 9.884 -16.278 1.00 90.19 209 ASP A CA 1
ATOM 1642 C C . ASP A 1 209 ? -7.082 8.877 -17.358 1.00 90.19 209 ASP A C 1
ATOM 1644 O O . ASP A 1 209 ? -7.471 7.711 -17.323 1.00 90.19 209 ASP A O 1
ATOM 1648 N N . LEU A 1 210 ? -6.247 9.316 -18.306 1.00 90.00 210 LEU A N 1
ATOM 1649 C CA . LEU A 1 210 ? -5.726 8.469 -19.387 1.00 90.00 210 LEU A CA 1
ATOM 1650 C C . LEU A 1 210 ? -4.800 7.348 -18.882 1.00 90.00 210 LEU A C 1
ATOM 1652 O O . LEU A 1 210 ? -4.610 6.352 -19.579 1.00 90.00 210 LEU A O 1
ATOM 1656 N N . PHE A 1 211 ? -4.253 7.474 -17.674 1.00 91.56 211 PHE A N 1
ATOM 1657 C CA . PHE A 1 211 ? -3.350 6.494 -17.064 1.00 91.56 211 PHE A CA 1
ATOM 1658 C C . PHE A 1 211 ? -3.991 5.792 -15.859 1.00 91.56 211 PHE A C 1
ATOM 1660 O O . PHE A 1 211 ? -3.301 5.217 -15.013 1.00 91.56 211 PHE A O 1
ATOM 1667 N N . VAL A 1 212 ? -5.327 5.798 -15.785 1.00 90.25 212 VAL A N 1
ATOM 1668 C CA . VAL A 1 212 ? -6.075 5.016 -14.795 1.00 90.25 212 VAL A CA 1
ATOM 1669 C C . VAL A 1 212 ? -5.655 3.545 -14.829 1.00 90.25 212 VAL A C 1
ATOM 1671 O O . VAL A 1 212 ? -5.423 2.969 -15.889 1.00 90.25 212 VAL A O 1
ATOM 1674 N N . GLY A 1 213 ? -5.522 2.939 -13.649 1.00 87.75 213 GLY A N 1
ATOM 1675 C CA . GLY A 1 213 ? -5.063 1.554 -13.502 1.00 87.75 213 GLY A CA 1
ATOM 1676 C C . GLY A 1 213 ? -3.544 1.375 -13.565 1.00 87.75 213 GLY A C 1
ATOM 1677 O O . GLY A 1 213 ? -3.026 0.422 -12.990 1.00 87.75 213 GLY A O 1
ATOM 1678 N N . MET A 1 214 ? -2.796 2.315 -14.155 1.00 93.19 214 MET A N 1
ATOM 1679 C CA . MET A 1 214 ? -1.335 2.237 -14.179 1.00 93.19 214 MET A CA 1
ATOM 1680 C C . MET A 1 214 ? -0.760 2.343 -12.761 1.00 93.19 214 MET A C 1
ATOM 1682 O O . MET A 1 214 ? -1.175 3.194 -11.961 1.00 93.19 214 MET A O 1
ATOM 1686 N N . ASP A 1 215 ? 0.194 1.460 -12.457 1.00 94.44 215 ASP A N 1
ATOM 1687 C CA . ASP A 1 215 ? 0.871 1.409 -11.167 1.00 94.44 215 ASP A CA 1
ATOM 1688 C C . ASP A 1 215 ? 1.650 2.705 -10.888 1.00 94.44 215 ASP A C 1
ATOM 1690 O O . ASP A 1 215 ? 2.304 3.269 -11.769 1.00 94.44 215 ASP A O 1
ATOM 1694 N N . LYS A 1 216 ? 1.596 3.171 -9.638 1.00 95.06 216 LYS A N 1
ATOM 1695 C CA . LYS A 1 216 ? 2.083 4.489 -9.218 1.00 95.06 216 LYS A CA 1
ATOM 1696 C C . LYS A 1 216 ? 3.218 4.395 -8.207 1.00 95.06 216 LYS A C 1
ATOM 1698 O O . LYS A 1 216 ? 3.407 3.396 -7.498 1.00 95.06 216 LYS A O 1
ATOM 1703 N N . GLU A 1 217 ? 3.990 5.464 -8.127 1.00 94.75 217 GLU A N 1
ATOM 1704 C CA . GLU A 1 217 ? 4.886 5.736 -7.018 1.00 94.75 217 GLU A CA 1
ATOM 1705 C C . GLU A 1 217 ? 4.063 5.924 -5.738 1.00 94.75 217 GLU A C 1
ATOM 1707 O O . GLU A 1 217 ? 3.123 6.712 -5.696 1.00 94.75 217 GLU A O 1
ATOM 1712 N N . TYR A 1 218 ? 4.428 5.195 -4.683 1.00 92.56 218 TYR A N 1
ATOM 1713 C CA . TYR A 1 218 ? 3.905 5.450 -3.344 1.00 92.56 218 TYR A CA 1
ATOM 1714 C C . TYR A 1 218 ? 4.950 6.242 -2.565 1.00 92.56 218 TYR A C 1
ATOM 1716 O O . TYR A 1 218 ? 6.004 5.727 -2.180 1.00 92.56 218 TYR A O 1
ATOM 1724 N N . GLY A 1 219 ? 4.705 7.533 -2.402 1.00 83.56 219 GLY A N 1
ATOM 1725 C CA . GLY A 1 219 ? 5.764 8.532 -2.394 1.00 83.56 219 GLY A CA 1
ATOM 1726 C C . GLY A 1 219 ? 5.287 9.874 -1.875 1.00 83.56 219 GLY A C 1
ATOM 1727 O O . GLY A 1 219 ? 4.388 9.954 -1.042 1.00 83.56 219 GLY A O 1
ATOM 1728 N N . ASN A 1 220 ? 5.926 10.923 -2.362 1.00 78.50 220 ASN A N 1
ATOM 1729 C CA . ASN A 1 220 ? 5.523 12.292 -2.117 1.00 78.50 220 ASN A CA 1
ATOM 1730 C C . ASN A 1 220 ? 4.779 12.795 -3.363 1.00 78.50 220 ASN A C 1
ATOM 1732 O O . ASN A 1 220 ? 5.386 12.939 -4.427 1.00 78.50 220 ASN A O 1
ATOM 1736 N N . THR A 1 221 ? 3.469 13.049 -3.252 1.00 81.50 221 THR A N 1
ATOM 1737 C CA . THR A 1 221 ? 2.657 13.580 -4.366 1.00 81.50 221 THR A CA 1
ATOM 1738 C C . THR A 1 221 ? 3.210 14.913 -4.875 1.00 81.50 221 THR A C 1
ATOM 1740 O O . THR A 1 221 ? 3.136 15.188 -6.068 1.00 81.50 221 THR A O 1
ATOM 1743 N N . THR A 1 222 ? 3.827 15.723 -4.009 1.00 77.50 222 THR A N 1
ATOM 1744 C CA . THR A 1 222 ? 4.436 17.006 -4.391 1.00 77.50 222 THR A CA 1
ATOM 1745 C C . THR A 1 222 ? 5.647 16.818 -5.309 1.00 77.50 222 THR A C 1
ATOM 1747 O O . THR A 1 222 ? 5.867 17.620 -6.210 1.00 77.50 222 THR A O 1
ATOM 1750 N N . GLU A 1 223 ? 6.422 15.746 -5.119 1.00 78.56 223 GLU A N 1
ATOM 1751 C CA . GLU A 1 223 ? 7.587 15.438 -5.960 1.00 78.56 223 GLU A CA 1
ATOM 1752 C C . GLU A 1 223 ? 7.174 14.814 -7.295 1.00 78.56 223 GLU A C 1
ATOM 1754 O O . GLU A 1 223 ? 7.667 15.213 -8.356 1.00 78.56 223 GLU A O 1
ATOM 1759 N N . SER A 1 224 ? 6.276 13.828 -7.245 1.00 81.25 224 SER A N 1
ATOM 1760 C CA . SER A 1 224 ? 5.860 13.049 -8.415 1.00 81.25 224 SER A CA 1
ATOM 1761 C C . SER A 1 224 ? 4.820 13.769 -9.275 1.00 81.25 224 SER A C 1
ATOM 1763 O O . SER A 1 224 ? 4.749 13.529 -10.476 1.00 81.25 224 SER A O 1
ATOM 1765 N N . GLY A 1 225 ? 4.016 14.657 -8.686 1.00 84.25 225 GLY A N 1
ATOM 1766 C CA . GLY A 1 225 ? 2.829 15.226 -9.326 1.00 84.25 225 GLY A CA 1
ATOM 1767 C C . GLY A 1 225 ? 1.709 14.204 -9.564 1.00 84.25 225 GLY A C 1
ATOM 1768 O O . GLY A 1 225 ? 0.717 14.546 -10.204 1.00 84.25 225 GLY A O 1
ATOM 1769 N N . ASN A 1 226 ? 1.851 12.969 -9.063 1.00 89.56 226 ASN A N 1
ATOM 1770 C CA . ASN A 1 226 ? 0.925 11.864 -9.297 1.00 89.56 226 ASN A CA 1
ATOM 1771 C C . ASN A 1 226 ? 0.347 11.347 -7.966 1.00 89.56 226 ASN A C 1
ATOM 1773 O O . ASN A 1 226 ? 1.066 10.699 -7.200 1.00 89.56 226 ASN A O 1
ATOM 1777 N N . PRO A 1 227 ? -0.928 11.639 -7.649 1.00 92.94 227 PRO A N 1
ATOM 1778 C CA . PRO A 1 227 ? -1.543 11.168 -6.414 1.00 92.94 227 PRO A CA 1
ATOM 1779 C C . PRO A 1 227 ? -1.743 9.649 -6.439 1.00 92.94 227 PRO A C 1
ATOM 1781 O O . PRO A 1 227 ? -2.205 9.086 -7.435 1.00 92.94 227 PRO A O 1
ATOM 1784 N N . PHE A 1 228 ? -1.489 8.982 -5.312 1.00 95.50 228 PHE A N 1
ATOM 1785 C CA . PHE A 1 228 ? -1.826 7.571 -5.124 1.00 95.50 228 PHE A CA 1
ATOM 1786 C C . PHE A 1 228 ? -3.304 7.466 -4.720 1.00 95.50 228 PHE A C 1
ATOM 1788 O O . PHE A 1 228 ? -3.650 7.128 -3.589 1.00 95.50 228 PHE A O 1
ATOM 1795 N N . TYR A 1 229 ? -4.200 7.850 -5.628 1.00 95.38 229 TYR A N 1
ATOM 1796 C CA . TYR A 1 229 ? -5.635 7.849 -5.359 1.00 95.38 229 TYR A CA 1
ATOM 1797 C C . TYR A 1 229 ? -6.201 6.427 -5.349 1.00 95.38 229 TYR A C 1
ATOM 1799 O O . TYR A 1 229 ? -5.761 5.563 -6.105 1.00 95.38 229 TYR A O 1
ATOM 1807 N N . THR A 1 230 ? -7.223 6.205 -4.526 1.00 95.81 230 THR A N 1
ATOM 1808 C CA . THR A 1 230 ? -7.897 4.899 -4.397 1.00 95.81 230 THR A CA 1
ATOM 1809 C C . THR A 1 230 ? -9.374 4.928 -4.801 1.00 95.81 230 THR A C 1
ATOM 1811 O O . THR A 1 230 ? -10.064 3.913 -4.763 1.00 95.81 230 THR A O 1
ATOM 1814 N N . SER A 1 231 ? -9.873 6.086 -5.247 1.00 94.44 231 SER A N 1
ATOM 1815 C CA . SER A 1 231 ? -11.219 6.249 -5.800 1.00 94.44 231 SER A CA 1
ATOM 1816 C C . SER A 1 231 ? -11.172 6.596 -7.286 1.00 94.44 231 SER A C 1
ATOM 1818 O O . SER A 1 231 ? -10.458 7.510 -7.688 1.00 94.44 231 SER A O 1
ATOM 1820 N N . LEU A 1 232 ? -11.998 5.928 -8.098 1.00 91.56 232 LEU A N 1
ATOM 1821 C CA . LEU A 1 232 ? -12.161 6.262 -9.521 1.00 91.56 232 LEU A CA 1
ATOM 1822 C C . LEU A 1 232 ? -12.913 7.581 -9.750 1.00 91.56 232 LEU A C 1
ATOM 1824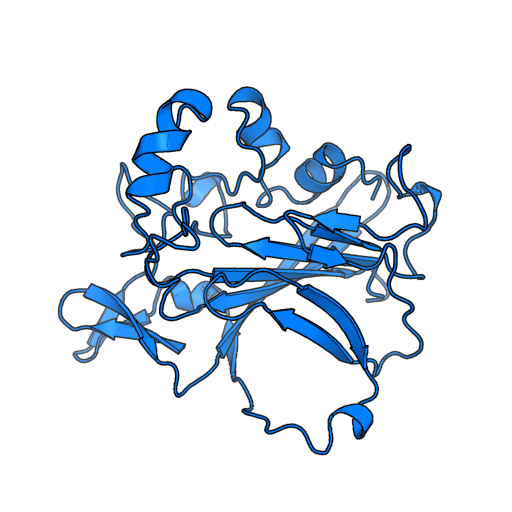 O O . LEU A 1 232 ? -12.871 8.119 -10.849 1.00 91.56 232 LEU A O 1
ATOM 1828 N N . LYS A 1 233 ? -13.614 8.108 -8.738 1.00 93.50 233 LYS A N 1
ATOM 1829 C CA . LYS A 1 233 ? -14.350 9.371 -8.854 1.00 93.50 233 LYS A CA 1
ATOM 1830 C C . LYS A 1 233 ? -13.350 10.535 -8.929 1.00 93.50 233 LYS A C 1
ATOM 1832 O O . LYS A 1 233 ? -12.631 10.744 -7.949 1.00 93.50 233 LYS A O 1
ATOM 1837 N N . PRO A 1 234 ? -13.322 11.335 -10.014 1.00 92.75 234 PRO A N 1
ATOM 1838 C CA . PRO A 1 234 ? -12.320 12.392 -10.191 1.00 92.75 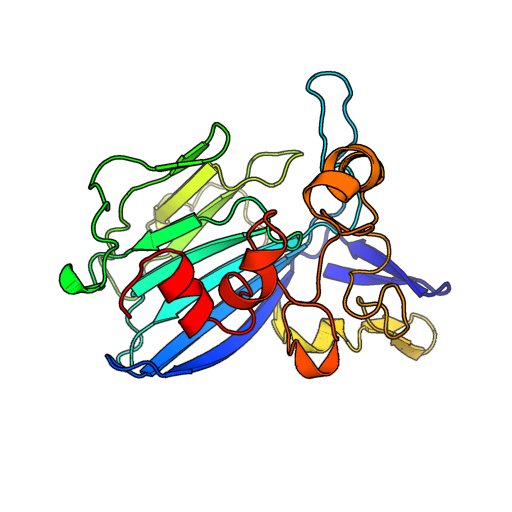234 PRO A CA 1
ATOM 1839 C C . PRO A 1 234 ? -12.260 13.385 -9.021 1.00 92.75 234 PRO A C 1
ATOM 1841 O O . PRO A 1 234 ? -11.180 13.755 -8.564 1.00 92.75 234 PRO A O 1
ATOM 1844 N N . TRP A 1 235 ? -13.421 13.760 -8.477 1.00 94.38 235 TRP A N 1
ATOM 1845 C CA . TRP A 1 235 ? -13.539 14.686 -7.344 1.00 94.38 235 TRP A CA 1
ATOM 1846 C C . TRP A 1 235 ? -13.030 14.114 -6.010 1.00 94.38 235 TRP A C 1
ATOM 1848 O O . TRP A 1 235 ? -12.793 14.872 -5.076 1.00 94.38 235 TRP A O 1
ATOM 1858 N N . ASN A 1 236 ? -12.802 12.800 -5.919 1.00 96.06 236 ASN A N 1
ATOM 1859 C CA . ASN A 1 236 ? -12.268 12.141 -4.726 1.00 96.06 236 ASN A CA 1
ATOM 1860 C C . ASN A 1 236 ? -10.751 11.908 -4.785 1.00 96.06 236 ASN A C 1
ATOM 1862 O O . ASN A 1 236 ? -10.194 11.362 -3.832 1.00 96.06 236 ASN A O 1
ATOM 1866 N N . ARG A 1 237 ? -10.053 12.284 -5.867 1.00 92.81 237 ARG A N 1
ATOM 1867 C CA . ARG A 1 237 ? -8.629 11.935 -6.048 1.00 92.81 237 ARG A CA 1
ATOM 1868 C C . ARG A 1 237 ? -7.744 12.376 -4.890 1.00 92.81 237 ARG A C 1
ATOM 1870 O O . ARG A 1 237 ? -6.984 11.569 -4.380 1.00 92.81 237 ARG A O 1
ATOM 1877 N N . GLN A 1 238 ? -7.869 13.631 -4.459 1.00 93.56 238 GLN A N 1
ATOM 1878 C CA . GLN A 1 238 ? -7.058 14.160 -3.357 1.00 93.56 238 GLN A CA 1
ATOM 1879 C C . GLN A 1 238 ? -7.483 13.597 -1.997 1.00 93.56 238 GLN A C 1
ATOM 1881 O O . GLN A 1 238 ? -6.635 13.335 -1.152 1.00 93.56 238 GLN A O 1
ATOM 1886 N N . ALA A 1 239 ? -8.787 13.404 -1.777 1.00 96.06 239 ALA A N 1
ATOM 1887 C CA . ALA A 1 239 ? -9.301 12.861 -0.520 1.00 96.06 239 ALA A CA 1
ATOM 1888 C C . ALA A 1 239 ? -8.922 11.381 -0.334 1.00 96.06 239 ALA A C 1
ATOM 1890 O O . ALA A 1 239 ? -8.657 10.947 0.778 1.00 96.06 239 ALA A O 1
ATOM 1891 N N . SER A 1 240 ? -8.846 10.628 -1.434 1.00 96.88 240 SER A N 1
ATOM 1892 C CA . SER A 1 240 ? -8.487 9.206 -1.457 1.00 96.88 240 SER A CA 1
ATOM 1893 C C . SER A 1 240 ? -6.997 8.942 -1.721 1.00 96.88 240 SER A C 1
ATOM 1895 O O . SER A 1 240 ? -6.629 7.785 -1.942 1.00 96.88 240 SER A O 1
ATOM 1897 N N . ASP A 1 241 ? -6.154 9.986 -1.731 1.00 96.44 241 ASP A N 1
ATOM 1898 C CA . ASP A 1 241 ? -4.708 9.884 -1.956 1.00 96.44 241 ASP A CA 1
ATOM 1899 C C . ASP A 1 241 ? -4.007 9.293 -0.729 1.00 96.44 241 ASP A C 1
ATOM 1901 O O . ASP A 1 241 ? -3.856 9.948 0.304 1.00 96.44 241 ASP A O 1
ATOM 1905 N N . MET A 1 242 ? -3.521 8.060 -0.859 1.00 96.50 242 MET A N 1
ATOM 1906 C CA . MET A 1 242 ? -2.852 7.343 0.226 1.00 96.50 242 MET A CA 1
ATOM 1907 C C . MET A 1 242 ? -1.489 7.951 0.603 1.00 96.50 242 MET A C 1
ATOM 1909 O O . MET A 1 242 ? -0.949 7.626 1.666 1.00 96.50 242 MET A O 1
ATOM 1913 N N . ASN A 1 243 ? -0.914 8.835 -0.225 1.00 95.12 243 ASN A N 1
ATOM 1914 C CA . ASN A 1 243 ? 0.278 9.598 0.162 1.00 95.12 243 ASN A CA 1
ATOM 1915 C C . ASN A 1 243 ? -0.028 10.566 1.324 1.00 95.12 243 ASN A C 1
ATOM 1917 O O . ASN A 1 243 ? 0.863 10.855 2.122 1.00 95.12 243 ASN A O 1
ATOM 1921 N N . ASN A 1 244 ? -1.286 11.006 1.473 1.00 95.44 244 ASN A N 1
ATOM 1922 C CA . ASN A 1 244 ? -1.790 11.675 2.672 1.00 95.44 244 ASN A CA 1
ATOM 1923 C C . ASN A 1 244 ? -2.629 10.696 3.503 1.00 95.44 244 ASN A C 1
ATOM 1925 O O . ASN A 1 244 ? -3.859 10.702 3.462 1.00 95.44 244 ASN A O 1
ATOM 1929 N N . PHE A 1 245 ? -1.945 9.845 4.267 1.00 96.75 245 PHE A N 1
ATOM 1930 C CA . PHE A 1 245 ? -2.585 8.708 4.925 1.00 96.75 245 PHE A CA 1
ATOM 1931 C C . PHE A 1 245 ? -3.696 9.103 5.914 1.00 96.75 245 PHE A C 1
ATOM 1933 O O . PHE A 1 245 ? -4.718 8.430 5.970 1.00 96.75 245 PHE A O 1
ATOM 1940 N N . ALA A 1 246 ? -3.549 10.221 6.634 1.00 97.19 246 ALA A N 1
ATOM 1941 C CA . ALA A 1 246 ? -4.585 10.724 7.539 1.00 97.19 246 ALA A CA 1
ATOM 1942 C C . ALA A 1 246 ? -5.886 11.068 6.791 1.00 97.19 246 ALA A C 1
ATOM 1944 O O . ALA A 1 246 ? -6.964 10.611 7.168 1.00 97.19 246 ALA A O 1
ATOM 1945 N N . LYS A 1 247 ? -5.789 11.826 5.688 1.00 96.88 247 LYS A N 1
ATOM 1946 C CA . LYS A 1 247 ? -6.959 12.158 4.856 1.00 96.88 247 LYS A CA 1
ATOM 1947 C C . LYS A 1 247 ? -7.540 10.930 4.167 1.00 96.88 247 LYS A C 1
ATOM 1949 O O . LYS A 1 247 ? -8.757 10.809 4.086 1.00 96.88 247 LYS A O 1
ATOM 1954 N N . PHE A 1 248 ? -6.684 10.016 3.716 1.00 97.88 248 PHE A N 1
ATOM 1955 C CA . PHE A 1 248 ? -7.101 8.734 3.157 1.00 97.88 248 PHE A CA 1
ATOM 1956 C C . PHE A 1 248 ? -7.942 7.932 4.161 1.00 97.88 248 PHE A C 1
ATOM 1958 O O . PHE A 1 248 ? -9.035 7.492 3.816 1.00 97.88 248 PHE A O 1
ATOM 1965 N N . LEU A 1 249 ? -7.495 7.799 5.413 1.00 98.12 249 LEU A N 1
ATOM 1966 C CA . LEU A 1 249 ? -8.260 7.118 6.461 1.00 98.12 249 LEU A CA 1
ATOM 1967 C C . LEU A 1 249 ? -9.612 7.796 6.705 1.00 98.12 249 LEU A C 1
ATOM 1969 O O . LEU A 1 249 ? -10.640 7.119 6.691 1.00 98.12 249 LEU A O 1
ATOM 1973 N N . GLN A 1 250 ? -9.620 9.128 6.818 1.00 97.69 250 GLN A N 1
ATOM 1974 C CA . GLN A 1 250 ? -10.845 9.915 6.964 1.00 97.69 250 GLN A CA 1
ATOM 1975 C C . GLN A 1 250 ? -11.810 9.707 5.786 1.00 97.69 250 GLN A C 1
ATOM 1977 O O . GLN A 1 250 ? -13.017 9.582 5.990 1.00 97.69 250 GLN A O 1
ATOM 1982 N N . PHE A 1 251 ? -11.299 9.633 4.554 1.00 97.88 251 PHE A N 1
ATOM 1983 C CA . PHE A 1 251 ? -12.098 9.372 3.355 1.00 97.88 251 PHE A CA 1
ATOM 1984 C C . PHE A 1 251 ? -12.793 8.004 3.402 1.00 97.88 251 PHE A C 1
ATOM 1986 O O . PHE A 1 251 ? -13.939 7.890 2.968 1.00 97.88 251 PHE A O 1
ATOM 1993 N N . TYR A 1 252 ? -12.139 6.988 3.973 1.00 97.44 252 TYR A N 1
ATOM 1994 C CA . TYR A 1 252 ? -12.737 5.671 4.230 1.00 97.44 252 TYR A CA 1
ATOM 1995 C C . TYR A 1 252 ? -13.522 5.593 5.553 1.00 97.44 252 TYR A C 1
ATOM 1997 O O . TYR A 1 252 ? -14.002 4.522 5.916 1.00 97.44 252 TYR A O 1
ATOM 2005 N N . GLY A 1 253 ? -13.690 6.716 6.260 1.00 97.75 253 GLY A N 1
ATOM 2006 C CA . GLY A 1 253 ? -14.483 6.821 7.485 1.00 97.75 253 GLY A CA 1
ATOM 2007 C C . GLY A 1 253 ? -13.766 6.388 8.765 1.00 97.75 253 GLY A C 1
ATOM 2008 O O . GLY A 1 253 ? -14.403 6.348 9.813 1.00 97.75 253 GLY A O 1
ATOM 2009 N N . TRP A 1 254 ? -12.473 6.069 8.709 1.00 98.00 254 TRP A N 1
ATOM 2010 C CA . TRP A 1 254 ? -11.687 5.733 9.897 1.00 98.00 254 TRP A CA 1
ATOM 2011 C C . TRP A 1 254 ? -11.347 6.996 10.685 1.00 98.00 254 TRP A C 1
ATOM 2013 O O . TRP A 1 254 ? -10.904 7.995 10.118 1.00 98.00 254 TRP A O 1
ATOM 2023 N N . ASN A 1 255 ? -11.521 6.927 12.001 1.00 96.56 255 ASN A N 1
ATOM 2024 C CA . ASN A 1 255 ? -11.315 8.033 12.932 1.00 96.56 255 ASN A CA 1
ATOM 2025 C C . ASN A 1 255 ? -10.101 7.762 13.834 1.00 96.56 255 ASN A C 1
ATOM 2027 O O . ASN A 1 255 ? -10.208 7.695 15.059 1.00 96.56 255 ASN A O 1
ATOM 2031 N N . LEU A 1 256 ? -8.948 7.559 13.191 1.00 93.69 256 LEU A N 1
ATOM 2032 C CA . LEU A 1 256 ? -7.642 7.648 13.844 1.00 93.69 256 LEU A CA 1
ATOM 2033 C C . LEU A 1 256 ? -7.239 9.104 14.016 1.00 93.69 256 LEU A C 1
ATOM 2035 O O . LEU A 1 256 ? -7.608 9.961 13.192 1.00 93.69 256 LEU A O 1
#

Solvent-accessible surface area (backbone atoms only — not comparable to full-atom values): 13994 Å² total; per-residue (Å²): 48,84,46,41,43,89,84,71,46,56,45,50,43,84,91,45,49,43,35,29,36,48,78,48,72,54,68,50,96,75,46,56,36,36,34,45,35,36,37,40,73,40,57,50,23,63,78,39,82,82,73,67,42,56,80,24,30,31,58,38,35,35,37,44,32,39,33,18,44,86,86,66,48,59,27,34,44,34,38,30,31,33,40,25,45,79,68,46,80,28,38,26,75,71,43,59,74,85,28,48,31,95,83,65,57,91,53,66,41,79,57,96,92,26,62,32,58,41,56,41,77,79,87,56,98,80,63,37,82,45,75,41,64,41,80,62,72,72,41,75,46,39,63,46,72,42,59,80,72,82,51,66,89,55,92,77,81,85,53,51,80,43,60,44,69,47,49,62,54,35,61,30,85,90,62,64,66,43,50,48,42,36,86,48,86,94,50,24,24,25,38,46,72,16,62,22,69,57,29,21,71,73,39,12,78,74,33,73,30,77,63,38,62,28,26,44,47,87,58,56,41,86,80,38,73,37,68,42,25,54,46,64,51,60,92,36,28,78,46,29,10,54,62,45,50,65,51,21,37,47,65,71,42,34,51,88

Secondary structure (DSSP, 8-state):
-EEE-TTS-EEE-TTS-EEEEEEEEEE-SS-EEEEEEEEEE-SEE---BTTB-TT-EES-EEEEEEEE-TT--EEEEEEEETTS-S-EEEEBTTS-GGGS-TT--SSPEEETTEEE-S-B----TTPEEEEEE-TTT--EEEEEEE-TGGGTTS---PPEEEEGGGGGSEEPTTS-EE-SB--STTTTTBBTT---HHHHHHHHHHHT-TTTT--B--S-HHHHS---B--SSGGGTTTTBTTSHHHHHHHTT---

pLDDT: mean 91.5, std 7.42, range [57.31, 98.62]

Radius of gyration: 18.22 Å; Cα contacts (8 Å, |Δi|>4): 562; chains: 1; bounding box: 48×44×44 Å

Foldseek 3Di:
DWAAEPVRAIFDDPVAWEWAWDKDWDADPVAIKIKTKTKGWDQWLDQDVVVGQQLTWGRKMKIWIFIAGPVRDGAWTWIAILLLEQTDIAGEPVHDPVQDFPPQDQAWDCTPNATEGNYEYDDDPPWDWDFDADPSNRHTRYIYTDDPVNCVPPDDDDHYYHHNCCQQFHAYPVGGGHHLADCDPPRFFFGHGSQRVSCLVPQCVQLVHNRRSTGGHLDACVRRVDFSANDSHNVCRVQCGCNNVNSNSVSVRGRD